Protein AF-A0A7W0SI60-F1 (afdb_monomer_lite)

Radius of gyration: 37.26 Å; chains: 1; bounding box: 93×54×122 Å

Secondary structure (DSSP, 8-state):
----------------------PPPHHHHHHHHHHHHHHHHHHHHHHHHHHHHHHHHHHHHHHHHHHHHHHHHHHT-EEEEEETTEEEEEE-GGGSSSTTS-EEEEE-SSPEEEEEEE-TTSPEEPTT--SSPP-EEEEEEEE--SSTTPPEEEEEEEEES--TT--TT--GGGGTT-SEEEEEEEEE------

Structure (mmCIF, N/CA/C/O backbone):
data_AF-A0A7W0SI60-F1
#
_entry.id   AF-A0A7W0SI60-F1
#
loop_
_atom_site.group_PDB
_atom_site.id
_atom_site.type_symbol
_atom_site.label_atom_id
_atom_site.label_alt_id
_atom_site.label_comp_id
_atom_site.label_asym_id
_atom_site.label_entity_id
_atom_site.label_seq_id
_atom_site.pdbx_PDB_ins_code
_atom_site.Cartn_x
_atom_site.Cartn_y
_atom_site.Cartn_z
_atom_site.occupancy
_atom_site.B_iso_or_equiv
_atom_site.auth_seq_id
_atom_site.auth_comp_id
_atom_site.auth_asym_id
_atom_site.auth_atom_id
_atom_site.pdbx_PDB_model_num
ATOM 1 N N . MET A 1 1 ? -70.742 -36.304 90.915 1.00 50.16 1 MET A N 1
ATOM 2 C CA . MET A 1 1 ? -70.332 -37.438 90.058 1.00 50.16 1 MET A CA 1
ATOM 3 C C . MET A 1 1 ? -71.142 -37.294 88.787 1.00 50.16 1 MET A C 1
ATOM 5 O O . MET A 1 1 ? -72.350 -37.241 88.905 1.00 50.16 1 MET A O 1
ATOM 9 N N . GLU A 1 2 ? -70.612 -37.021 87.604 1.00 45.81 2 GLU A N 1
ATOM 10 C CA . GLU A 1 2 ? -69.318 -37.340 87.004 1.00 45.81 2 GLU A CA 1
ATOM 11 C C . GLU A 1 2 ? -69.018 -36.295 85.913 1.00 45.81 2 GLU A C 1
ATOM 13 O O . GLU A 1 2 ? -69.910 -35.896 85.167 1.00 45.81 2 GLU A O 1
ATOM 18 N N . SER A 1 3 ? -67.760 -35.863 85.822 1.00 63.75 3 SER A N 1
ATOM 19 C CA . SER A 1 3 ? -67.212 -35.229 84.618 1.00 63.75 3 SER A CA 1
ATOM 20 C C . SER A 1 3 ? -66.981 -36.287 83.540 1.00 63.75 3 SER A C 1
ATOM 22 O O . SER A 1 3 ? -66.527 -37.378 83.881 1.00 63.75 3 SER A O 1
ATOM 24 N N . PRO A 1 4 ? -67.047 -35.909 82.252 1.00 64.00 4 PRO A N 1
ATOM 25 C CA . PRO A 1 4 ? -66.174 -36.531 81.269 1.00 64.00 4 PRO A CA 1
ATOM 26 C C . PRO A 1 4 ? -65.336 -35.495 80.503 1.00 64.00 4 PRO A C 1
ATOM 28 O O . PRO A 1 4 ? -65.814 -34.660 79.743 1.00 64.00 4 PRO A O 1
ATOM 31 N N . GLN A 1 5 ? -64.037 -35.569 80.783 1.00 62.53 5 GLN A N 1
ATOM 32 C CA . GLN A 1 5 ? -62.935 -35.736 79.832 1.00 62.53 5 GLN A CA 1
ATOM 33 C C . GLN A 1 5 ? -62.935 -34.970 78.483 1.00 62.53 5 GLN A C 1
ATOM 35 O O . GLN A 1 5 ? -63.462 -35.393 77.461 1.00 62.53 5 GLN A O 1
ATOM 40 N N . LYS A 1 6 ? -62.168 -33.874 78.502 1.00 62.50 6 LYS A N 1
ATOM 41 C CA . LYS A 1 6 ? -61.188 -33.378 77.510 1.00 62.50 6 LYS A CA 1
ATOM 42 C C . LYS A 1 6 ? -60.967 -34.238 76.242 1.00 62.50 6 LYS A C 1
ATOM 44 O O . LYS A 1 6 ? -60.411 -35.328 76.324 1.00 62.50 6 LYS A O 1
ATOM 49 N N . SER A 1 7 ? -61.210 -33.644 75.067 1.00 67.75 7 SER A N 1
ATOM 50 C CA . SER A 1 7 ? -60.671 -34.093 73.769 1.00 67.75 7 SER A CA 1
ATOM 51 C C . SER A 1 7 ? -59.881 -32.951 73.101 1.00 67.75 7 SER A C 1
ATOM 53 O O . SER A 1 7 ? -60.412 -31.841 72.989 1.00 67.75 7 SER A O 1
ATOM 55 N N . PRO A 1 8 ? -58.611 -33.156 72.696 1.00 64.94 8 PRO A N 1
ATOM 56 C CA . PRO A 1 8 ? -57.785 -32.117 72.100 1.00 64.94 8 PRO A CA 1
ATOM 57 C C . PRO A 1 8 ? -57.979 -32.115 70.579 1.00 64.94 8 PRO A C 1
ATOM 59 O O . PRO A 1 8 ? -57.574 -33.054 69.897 1.00 64.94 8 PRO A O 1
ATOM 62 N N . ARG A 1 9 ? -58.566 -31.054 70.012 1.00 64.38 9 ARG A N 1
ATOM 63 C CA . ARG A 1 9 ? -58.530 -30.872 68.555 1.00 64.38 9 ARG A CA 1
ATOM 64 C C . ARG A 1 9 ? -57.260 -30.140 68.150 1.00 64.38 9 ARG A C 1
ATOM 66 O O . ARG A 1 9 ? -57.036 -28.979 68.483 1.00 64.38 9 ARG A O 1
ATOM 73 N N . HIS A 1 10 ? -56.435 -30.925 67.469 1.00 55.16 10 HIS A N 1
ATOM 74 C CA . HIS A 1 10 ? -55.249 -30.592 66.704 1.00 55.16 10 HIS A CA 1
ATOM 75 C C . HIS A 1 10 ? -55.321 -29.184 66.101 1.00 55.16 10 HIS A C 1
ATOM 77 O O . HIS A 1 10 ? -56.171 -28.875 65.269 1.00 55.16 10 HIS A O 1
ATOM 83 N N . ARG A 1 11 ? -54.405 -28.323 66.545 1.00 58.34 11 ARG A N 1
ATOM 84 C CA . ARG A 1 11 ? -54.197 -26.982 66.009 1.00 58.34 11 ARG A CA 1
ATOM 85 C C . ARG A 1 11 ? -53.492 -27.131 64.665 1.00 58.34 11 ARG A C 1
ATOM 87 O O . ARG A 1 11 ? -52.269 -27.215 64.613 1.00 58.34 11 ARG A O 1
ATOM 94 N N . GLU A 1 12 ? -54.271 -27.207 63.598 1.00 61.72 12 GLU A N 1
ATOM 95 C CA . GLU A 1 12 ? -53.793 -27.146 62.221 1.00 61.72 12 GLU A CA 1
ATOM 96 C C . GLU A 1 12 ? -53.202 -25.749 61.981 1.00 61.72 12 GLU A C 1
ATOM 98 O O . GLU A 1 12 ? -53.886 -24.779 61.655 1.00 61.72 12 GLU A O 1
ATOM 103 N N . ARG A 1 13 ? -51.905 -25.604 62.267 1.00 59.00 13 ARG A N 1
ATOM 104 C CA . ARG A 1 13 ? -51.128 -24.449 61.826 1.00 59.00 13 ARG A CA 1
ATOM 105 C C . ARG A 1 13 ? -50.906 -24.631 60.333 1.00 59.00 13 ARG A C 1
ATOM 107 O O . ARG A 1 13 ? -49.953 -25.287 59.928 1.00 59.00 13 ARG A O 1
ATOM 114 N N . ALA A 1 14 ? -51.790 -24.046 59.533 1.00 58.62 14 ALA A N 1
ATOM 115 C CA . ALA A 1 14 ? -51.503 -23.761 58.140 1.00 58.62 14 ALA A CA 1
ATOM 116 C C . ALA A 1 14 ? -50.239 -22.887 58.094 1.00 58.62 14 ALA A C 1
ATOM 118 O O . ALA A 1 14 ? -50.281 -21.688 58.382 1.00 58.62 14 ALA A O 1
ATOM 119 N N . SER A 1 15 ? -49.103 -23.523 57.805 1.00 58.72 15 SER A N 1
ATOM 120 C CA . SER A 1 15 ? -47.873 -22.854 57.407 1.00 58.72 15 SER A CA 1
ATOM 121 C C . SER A 1 15 ? -48.163 -22.159 56.085 1.00 58.72 15 SER A C 1
ATOM 123 O O . SER A 1 15 ? -48.101 -22.763 55.017 1.00 58.72 15 SER A O 1
ATOM 125 N N . ARG A 1 16 ? -48.575 -20.893 56.159 1.00 58.84 16 ARG A N 1
ATOM 126 C CA . ARG A 1 16 ? -48.441 -19.986 55.027 1.00 58.84 16 ARG A CA 1
ATOM 127 C C . ARG A 1 16 ? -46.944 -19.764 54.861 1.00 58.84 16 ARG A C 1
ATOM 129 O O . ARG A 1 16 ? -46.397 -18.852 55.474 1.00 58.84 16 ARG A O 1
ATOM 136 N N . ASP A 1 17 ? -46.312 -20.596 54.040 1.00 57.91 17 ASP A N 1
ATOM 137 C CA . ASP A 1 17 ? -45.115 -20.192 53.312 1.00 57.91 17 ASP A CA 1
ATOM 138 C C . ASP A 1 17 ? -45.544 -19.045 52.399 1.00 57.91 17 ASP A C 1
ATOM 140 O O . ASP A 1 17 ? -45.914 -19.212 51.238 1.00 57.91 17 ASP A O 1
ATOM 144 N N . ALA A 1 18 ? -45.595 -17.848 52.983 1.00 61.06 18 ALA A N 1
ATOM 145 C CA . ALA A 1 18 ? -45.507 -16.630 52.222 1.00 61.06 18 ALA A CA 1
ATOM 146 C C . ALA A 1 18 ? -44.167 -16.735 51.500 1.00 61.06 18 ALA A C 1
ATOM 148 O O . ALA A 1 18 ? -43.115 -16.670 52.134 1.00 61.06 18 ALA A O 1
ATOM 149 N N . SER A 1 19 ? -44.210 -16.979 50.192 1.00 62.25 19 SER A N 1
ATOM 150 C CA . SER A 1 19 ? -43.050 -16.835 49.331 1.00 62.25 19 SER A CA 1
ATOM 151 C C . SER A 1 19 ? -42.601 -15.383 49.458 1.00 62.25 19 SER A C 1
ATOM 153 O O . SER A 1 19 ? -43.138 -14.490 48.799 1.00 62.25 19 SER A O 1
ATOM 155 N N . THR A 1 20 ? -41.698 -15.132 50.400 1.00 62.19 20 THR A N 1
ATOM 156 C CA . THR A 1 20 ? -41.077 -13.837 50.617 1.00 62.19 20 THR A CA 1
ATOM 157 C C . THR A 1 20 ? -40.335 -13.533 49.332 1.00 62.19 20 THR A C 1
ATOM 159 O O . THR A 1 20 ? -39.267 -14.085 49.085 1.00 62.19 20 THR A O 1
ATOM 162 N N . ALA A 1 21 ? -40.947 -12.730 48.465 1.00 65.81 21 ALA A N 1
ATOM 163 C CA . ALA A 1 21 ? -40.277 -12.195 47.300 1.00 65.81 21 ALA A CA 1
ATOM 164 C C . ALA A 1 21 ? -39.104 -11.371 47.833 1.00 65.81 21 ALA A C 1
ATOM 166 O O . ALA A 1 21 ? -39.285 -10.284 48.382 1.00 65.81 21 ALA A O 1
ATOM 167 N N . THR A 1 22 ? -37.909 -11.950 47.775 1.00 73.25 22 THR A N 1
ATOM 168 C CA . THR A 1 22 ? -36.675 -11.306 48.202 1.00 73.25 22 THR A CA 1
ATOM 169 C C . THR A 1 22 ? -36.392 -10.187 47.213 1.00 73.25 22 THR A C 1
ATOM 171 O O . THR A 1 22 ? -35.937 -10.432 46.097 1.00 73.25 22 THR A O 1
ATOM 174 N N . ALA A 1 23 ? -36.742 -8.960 47.589 1.00 75.56 23 ALA A N 1
ATOM 175 C CA . ALA A 1 23 ? -36.337 -7.777 46.851 1.00 75.56 23 ALA A CA 1
ATOM 176 C C . ALA A 1 23 ? -34.817 -7.599 46.987 1.00 75.56 23 ALA A C 1
ATOM 178 O O . ALA A 1 23 ? -34.265 -7.823 48.066 1.00 75.56 23 ALA A O 1
ATOM 179 N N . PHE A 1 24 ? -34.157 -7.198 45.899 1.00 79.12 24 PHE A N 1
ATOM 180 C CA . PHE A 1 24 ? -32.736 -6.858 45.922 1.00 79.12 24 PHE A CA 1
ATOM 181 C C . PHE A 1 24 ? -32.473 -5.737 46.927 1.00 79.12 24 PHE A C 1
ATOM 183 O O . PHE A 1 24 ? -33.234 -4.768 47.016 1.00 79.12 24 PHE A O 1
ATOM 190 N N . SER A 1 25 ? -31.378 -5.859 47.672 1.00 89.69 25 SER A N 1
ATOM 191 C CA . SER A 1 25 ? -30.927 -4.793 48.557 1.00 89.69 25 SER A CA 1
ATOM 192 C C . SER A 1 25 ? -30.545 -3.569 47.729 1.00 89.69 25 SER A C 1
ATOM 194 O O . SER A 1 25 ? -29.915 -3.677 46.677 1.00 89.69 25 SER A O 1
ATOM 196 N N . LEU A 1 26 ? -30.861 -2.374 48.230 1.00 90.75 26 LEU A N 1
ATOM 197 C CA . LEU A 1 26 ? -30.426 -1.119 47.612 1.00 90.75 26 LEU A CA 1
ATOM 198 C C . LEU A 1 26 ? -28.899 -1.084 47.414 1.00 90.75 26 LEU A C 1
ATOM 200 O O . LEU A 1 26 ? -28.422 -0.563 46.410 1.00 90.75 26 LEU A O 1
ATOM 204 N N . VAL A 1 27 ? -28.139 -1.700 48.326 1.00 94.38 27 VAL A N 1
ATOM 205 C CA . VAL A 1 27 ? -26.678 -1.826 48.208 1.00 94.38 27 VAL A CA 1
ATOM 206 C C . VAL A 1 27 ? -26.285 -2.686 47.007 1.00 94.38 27 VAL A C 1
ATOM 208 O O . VAL A 1 27 ? -25.365 -2.312 46.287 1.00 94.38 27 VAL A O 1
ATOM 211 N N . GLU A 1 28 ? -26.986 -3.795 46.752 1.00 93.56 28 GLU A N 1
ATOM 212 C CA . GLU A 1 28 ? -26.722 -4.665 45.596 1.00 93.56 28 GLU A CA 1
ATOM 213 C C . GLU A 1 28 ? -26.987 -3.928 44.283 1.00 93.56 28 GLU A C 1
ATOM 215 O O . GLU A 1 28 ? -26.172 -3.995 43.366 1.00 93.56 28 GLU A O 1
ATOM 220 N N . VAL A 1 29 ? -28.084 -3.168 44.209 1.00 94.69 29 VAL A N 1
ATOM 221 C CA . VAL A 1 29 ? -28.427 -2.380 43.017 1.00 94.69 29 VAL A CA 1
ATOM 222 C C . VAL A 1 29 ? -27.386 -1.288 42.763 1.00 94.69 29 VAL A C 1
ATOM 224 O O . VAL A 1 29 ? -26.928 -1.131 41.634 1.00 94.69 29 VAL A O 1
ATOM 227 N N . VAL A 1 30 ? -26.964 -0.556 43.798 1.00 96.25 30 VAL A N 1
ATOM 228 C CA . VAL A 1 30 ? -25.937 0.491 43.663 1.00 96.25 30 VAL A CA 1
ATOM 229 C C . VAL A 1 30 ? -24.590 -0.104 43.245 1.00 96.25 30 VAL A C 1
ATOM 231 O O . VAL A 1 30 ? -23.932 0.452 42.365 1.00 96.25 30 VAL A O 1
ATOM 234 N N . LEU A 1 31 ? -24.196 -1.253 43.810 1.00 96.25 31 LEU A N 1
ATOM 235 C CA . LEU A 1 31 ? -22.984 -1.965 43.393 1.00 96.25 31 LEU A CA 1
ATOM 236 C C . LEU A 1 31 ? -23.070 -2.415 41.933 1.00 96.25 31 LEU A C 1
ATOM 238 O O . LEU A 1 31 ? -22.127 -2.197 41.174 1.00 96.25 31 LEU A O 1
ATOM 242 N N . ALA A 1 32 ? -24.205 -2.985 41.522 1.00 96.50 32 ALA A N 1
ATOM 243 C CA . ALA A 1 32 ? -24.427 -3.411 40.145 1.00 96.50 32 ALA A CA 1
ATOM 244 C C . ALA A 1 32 ? -24.328 -2.230 39.168 1.00 96.50 32 ALA A C 1
ATOM 246 O O . ALA A 1 32 ? -23.622 -2.321 38.166 1.00 96.50 32 ALA A O 1
ATOM 247 N N . VAL A 1 33 ? -24.956 -1.094 39.485 1.00 96.94 33 VAL A N 1
ATOM 248 C CA . VAL A 1 33 ? -24.870 0.126 38.667 1.00 96.94 33 VAL A CA 1
ATOM 249 C C . VAL A 1 33 ? -23.437 0.666 38.615 1.00 96.94 33 VAL A C 1
ATOM 251 O O . VAL A 1 33 ? -22.979 1.055 37.542 1.00 96.94 33 VAL A O 1
ATOM 254 N N . GLY A 1 34 ? -22.702 0.645 39.731 1.00 97.56 34 GLY A N 1
ATOM 255 C CA . GLY A 1 34 ? -21.295 1.056 39.772 1.00 97.56 34 GLY A CA 1
ATOM 256 C C . GLY A 1 34 ? -20.395 0.194 38.883 1.00 97.56 34 GLY A C 1
ATOM 257 O O . GLY A 1 34 ? -19.591 0.726 38.117 1.00 97.56 34 GLY A O 1
ATOM 258 N N . ILE A 1 35 ? -20.573 -1.130 38.926 1.00 97.62 35 ILE A N 1
ATOM 259 C CA . ILE A 1 35 ? -19.831 -2.075 38.079 1.00 97.62 35 ILE A CA 1
ATOM 260 C C . ILE A 1 35 ? -20.176 -1.856 36.603 1.00 97.62 35 ILE A C 1
ATOM 262 O O . ILE A 1 35 ? -19.270 -1.730 35.783 1.00 97.62 35 ILE A O 1
ATOM 266 N N . ILE A 1 36 ? -21.465 -1.738 36.262 1.00 97.94 36 ILE A N 1
ATOM 267 C CA . ILE A 1 36 ? -21.913 -1.480 34.884 1.00 97.94 36 ILE A CA 1
ATOM 268 C C . ILE A 1 36 ? -21.325 -0.163 34.364 1.00 97.94 36 ILE A C 1
ATOM 270 O O . ILE A 1 36 ? -20.792 -0.128 33.256 1.00 97.94 36 ILE A O 1
ATOM 274 N N . GLY A 1 37 ? -21.369 0.907 35.164 1.00 98.12 37 GLY A N 1
ATOM 275 C CA . GLY A 1 37 ? -20.792 2.201 34.801 1.00 98.12 37 GLY A CA 1
ATOM 276 C C . GLY A 1 37 ? -19.290 2.117 34.527 1.00 98.12 37 GLY A C 1
ATOM 277 O O . GLY A 1 37 ? -18.815 2.635 33.516 1.00 98.12 37 GLY A O 1
ATOM 278 N N . PHE A 1 38 ? -18.548 1.402 35.376 1.00 97.56 38 PHE A N 1
ATOM 279 C CA . PHE A 1 38 ? -17.119 1.168 35.177 1.00 97.56 38 PHE A CA 1
ATOM 280 C C . PHE A 1 38 ? -16.831 0.346 33.909 1.00 97.56 38 PHE A C 1
ATOM 282 O O . PHE A 1 38 ? -15.950 0.703 33.126 1.00 97.56 38 PHE A O 1
ATOM 289 N N . SER A 1 39 ? -17.601 -0.715 33.652 1.00 97.19 39 SER A N 1
ATOM 290 C CA . SER A 1 39 ? -17.458 -1.532 32.441 1.00 97.19 39 SER A CA 1
ATOM 291 C C . SER A 1 39 ? -17.764 -0.750 31.161 1.00 97.19 39 SER A C 1
ATOM 293 O O . SER A 1 39 ? -17.028 -0.872 30.183 1.00 97.19 39 SER A O 1
ATOM 295 N N . LEU A 1 40 ? -18.805 0.088 31.155 1.00 98.00 40 LEU A N 1
ATOM 296 C CA . LEU A 1 40 ? -19.128 0.941 30.008 1.00 98.00 40 LEU A CA 1
ATOM 297 C C . LEU A 1 40 ? -18.013 1.951 29.724 1.00 98.00 40 LEU A C 1
ATOM 299 O O . LEU A 1 40 ? -17.657 2.150 28.563 1.00 98.00 40 LEU A O 1
ATOM 303 N N . LEU A 1 41 ? -17.414 2.536 30.767 1.00 97.19 41 LEU A N 1
ATOM 304 C CA . LEU A 1 41 ? -16.266 3.429 30.615 1.00 97.19 41 LEU A CA 1
ATOM 305 C C . LEU A 1 41 ? -15.072 2.706 29.975 1.00 97.19 41 LEU A C 1
ATOM 307 O O . LEU A 1 41 ? -14.440 3.254 29.072 1.00 97.19 41 LEU A O 1
ATOM 311 N N . ALA A 1 42 ? -14.797 1.468 30.394 1.00 96.94 42 ALA A N 1
ATOM 312 C CA . ALA A 1 42 ? -13.735 0.654 29.809 1.00 96.94 42 ALA A CA 1
ATOM 313 C C . ALA A 1 42 ? -13.982 0.358 28.317 1.00 96.94 42 ALA A C 1
ATOM 315 O O . ALA A 1 42 ? -13.076 0.522 27.501 1.00 96.94 42 ALA A O 1
ATOM 316 N N . ILE A 1 43 ? -15.210 -0.018 27.940 1.00 96.69 43 ILE A N 1
ATOM 317 C CA . ILE A 1 43 ? -15.577 -0.295 26.540 1.00 96.69 43 ILE A CA 1
ATOM 318 C C . ILE A 1 43 ? -15.448 0.966 25.684 1.00 96.69 43 ILE A C 1
ATOM 320 O O . ILE A 1 43 ? -14.821 0.931 24.627 1.00 96.69 43 ILE A O 1
ATOM 324 N N . VAL A 1 44 ? -16.000 2.093 26.144 1.00 97.44 44 VAL A N 1
ATOM 325 C CA . VAL A 1 44 ? -15.918 3.370 25.420 1.00 97.44 44 VAL A CA 1
ATOM 326 C C . VAL A 1 44 ? -14.464 3.821 25.279 1.00 97.44 44 VAL A C 1
ATOM 328 O O . VAL A 1 44 ? -14.078 4.296 24.213 1.00 97.44 44 VAL A O 1
ATOM 331 N N . GLY A 1 45 ? -13.637 3.604 26.305 1.00 96.31 45 GLY A N 1
ATOM 332 C CA . GLY A 1 45 ? -12.199 3.868 26.256 1.00 96.31 45 GLY A CA 1
ATOM 333 C C . GLY A 1 45 ? -11.447 3.038 25.208 1.00 96.31 45 GLY A C 1
ATOM 334 O O . GLY A 1 45 ? -10.429 3.497 24.693 1.00 96.31 45 GLY A O 1
ATOM 335 N N . LEU A 1 46 ? -11.959 1.858 24.844 1.00 96.94 46 LEU A N 1
ATOM 336 C CA . LEU A 1 46 ? -11.370 0.976 23.831 1.00 96.94 46 LEU A CA 1
ATOM 337 C C . LEU A 1 46 ? -11.871 1.264 22.401 1.00 96.94 46 LEU A C 1
ATOM 339 O O . LEU A 1 46 ? -11.256 0.833 21.428 1.00 96.94 46 LEU A O 1
ATOM 343 N N . LEU A 1 47 ? -12.961 2.015 22.223 1.00 97.00 47 LEU A N 1
ATOM 344 C CA . LEU A 1 47 ? -13.478 2.325 20.881 1.00 97.00 47 LEU A CA 1
ATOM 345 C C . LEU A 1 47 ? -12.452 3.039 19.979 1.00 97.00 47 LEU A C 1
ATOM 347 O O . LEU A 1 47 ? -12.290 2.618 18.831 1.00 97.00 47 LEU A O 1
ATOM 351 N N . PRO A 1 48 ? -11.713 4.072 20.441 1.00 95.00 48 PRO A N 1
ATOM 352 C CA . PRO A 1 48 ? -10.750 4.765 19.590 1.00 95.00 48 PRO A CA 1
ATOM 353 C C . PRO A 1 48 ? -9.607 3.862 19.122 1.00 95.00 48 PRO A C 1
ATOM 355 O O . PRO A 1 48 ? -9.125 4.022 18.001 1.00 95.00 48 PRO A O 1
ATOM 358 N N . THR A 1 49 ? -9.161 2.921 19.959 1.00 96.44 49 THR A N 1
ATOM 359 C CA . THR A 1 49 ? -8.098 1.981 19.584 1.00 96.44 49 THR A CA 1
ATOM 360 C C . THR A 1 49 ? -8.612 0.972 18.568 1.00 96.44 49 THR A C 1
ATOM 362 O O . THR A 1 49 ? -7.969 0.799 17.537 1.00 96.44 49 THR A O 1
ATOM 365 N N . GLY A 1 50 ? -9.804 0.402 18.780 1.00 95.88 50 GLY A N 1
ATOM 366 C CA . GLY A 1 50 ? -10.437 -0.503 17.818 1.00 95.88 50 GLY A CA 1
ATOM 367 C C . GLY A 1 50 ? -10.629 0.137 16.439 1.00 95.88 50 GLY A C 1
ATOM 368 O O . GLY A 1 50 ? -10.268 -0.459 15.425 1.00 95.88 50 GLY A O 1
ATOM 369 N N . LEU A 1 51 ? -11.111 1.385 16.395 1.00 96.62 51 LEU A N 1
ATOM 370 C CA . LEU A 1 51 ? -11.281 2.128 15.142 1.00 96.62 51 LEU A CA 1
ATOM 371 C C . LEU A 1 51 ? -9.948 2.397 14.431 1.00 96.62 51 LEU A C 1
ATOM 373 O O . LEU A 1 51 ? -9.865 2.226 13.217 1.00 96.62 51 LEU A O 1
ATOM 377 N N . ARG A 1 52 ? -8.898 2.790 15.164 1.00 94.50 52 ARG A N 1
ATOM 378 C CA . ARG A 1 52 ? -7.562 3.010 14.581 1.00 94.50 52 ARG A CA 1
ATOM 379 C C . ARG A 1 52 ? -6.968 1.722 14.026 1.00 94.50 52 ARG A C 1
ATOM 381 O O . ARG A 1 52 ? -6.453 1.732 12.915 1.00 94.50 52 ARG A O 1
ATOM 388 N N . THR A 1 53 ? -7.067 0.618 14.763 1.00 95.38 53 THR A N 1
ATOM 389 C CA . THR A 1 53 ? -6.596 -0.689 14.289 1.00 95.38 53 THR A CA 1
ATOM 390 C C . THR A 1 53 ? -7.337 -1.106 13.023 1.00 95.38 53 THR A C 1
ATOM 392 O O . THR A 1 53 ? -6.699 -1.501 12.055 1.00 95.38 53 THR A O 1
ATOM 395 N N . GLN A 1 54 ? -8.662 -0.941 12.978 1.00 95.38 54 GLN A N 1
ATOM 396 C CA . GLN A 1 54 ? -9.443 -1.250 11.781 1.00 95.38 54 GLN A CA 1
ATOM 397 C C . GLN A 1 54 ? -9.045 -0.381 10.578 1.00 95.38 54 GLN A C 1
ATOM 399 O O . GLN A 1 54 ? -8.964 -0.881 9.459 1.00 95.38 54 GLN A O 1
ATOM 404 N N . GLN A 1 55 ? -8.788 0.913 10.793 1.00 93.69 55 GLN A N 1
ATOM 405 C CA . GLN A 1 55 ? -8.314 1.813 9.739 1.00 93.69 55 GLN A CA 1
ATOM 406 C C . GLN A 1 55 ? -6.962 1.359 9.178 1.00 93.69 55 GLN A C 1
ATOM 408 O O . GLN A 1 55 ? -6.845 1.220 7.963 1.00 93.69 55 GLN A O 1
ATOM 413 N N . LEU A 1 56 ? -5.996 1.043 10.046 1.00 93.44 56 LEU A N 1
ATOM 414 C CA . LEU A 1 56 ? -4.676 0.557 9.632 1.00 93.44 56 LEU A CA 1
ATOM 415 C C . LEU A 1 56 ? -4.766 -0.771 8.869 1.00 93.44 56 LEU A C 1
ATOM 417 O O . LEU A 1 56 ? -4.189 -0.896 7.794 1.00 93.44 56 LEU A O 1
ATOM 421 N N . SER A 1 57 ? -5.553 -1.735 9.358 1.00 94.75 57 SER A N 1
ATOM 422 C CA . SER A 1 57 ? -5.750 -3.010 8.654 1.00 94.75 57 SER A CA 1
ATOM 423 C C . SER A 1 57 ? -6.385 -2.822 7.273 1.00 94.75 57 SER A C 1
ATOM 425 O O . SER A 1 57 ? -6.019 -3.512 6.324 1.00 94.75 57 SER A O 1
ATOM 427 N N . ASN A 1 58 ? -7.315 -1.872 7.131 1.00 95.06 58 ASN A N 1
ATOM 428 C CA . ASN A 1 58 ? -7.896 -1.545 5.830 1.00 95.06 58 ASN A CA 1
ATOM 429 C C . ASN A 1 58 ? -6.866 -0.905 4.885 1.00 95.06 58 ASN A C 1
ATOM 431 O O . ASN A 1 58 ? -6.878 -1.193 3.689 1.00 95.06 58 ASN A O 1
ATOM 435 N N . GLU A 1 59 ? -5.984 -0.043 5.393 1.00 95.00 59 GLU A N 1
ATOM 436 C CA . GLU A 1 59 ? -4.899 0.556 4.608 1.00 95.00 59 GLU A CA 1
ATOM 437 C C . GLU A 1 59 ? -3.897 -0.504 4.134 1.00 95.00 59 GLU A C 1
ATOM 439 O O . GLU A 1 59 ? -3.580 -0.558 2.944 1.00 95.00 59 GLU A O 1
ATOM 444 N N . GLU A 1 60 ? -3.472 -1.407 5.015 1.00 94.94 60 GLU A N 1
ATOM 445 C CA . GLU A 1 60 ? -2.579 -2.517 4.665 1.00 94.94 60 GLU A CA 1
ATOM 446 C C . GLU A 1 60 ? -3.206 -3.460 3.629 1.00 94.94 60 GLU A C 1
ATOM 448 O O . GLU A 1 60 ? -2.557 -3.822 2.648 1.00 94.94 60 GLU A O 1
ATOM 453 N N . ALA A 1 61 ? -4.488 -3.808 3.784 1.00 95.69 61 ALA A N 1
ATOM 454 C CA . ALA A 1 61 ? -5.191 -4.667 2.831 1.00 95.69 61 ALA A CA 1
ATOM 455 C C . ALA A 1 61 ? -5.274 -4.039 1.428 1.00 95.69 61 ALA A C 1
ATOM 457 O O . ALA A 1 61 ? -5.077 -4.722 0.419 1.00 95.69 61 ALA A O 1
ATOM 458 N N . ARG A 1 62 ? -5.519 -2.724 1.346 1.00 95.38 62 ARG A N 1
ATOM 459 C CA . ARG A 1 62 ? -5.525 -1.980 0.073 1.00 95.38 62 ARG A CA 1
ATOM 460 C C . ARG A 1 62 ? -4.141 -1.940 -0.563 1.00 95.38 62 ARG A C 1
ATOM 462 O O . ARG A 1 62 ? -4.023 -2.158 -1.769 1.00 95.38 62 ARG A O 1
ATOM 469 N N . ALA A 1 63 ? -3.107 -1.726 0.247 1.00 94.50 63 ALA A N 1
ATOM 470 C CA . ALA A 1 63 ? -1.729 -1.727 -0.218 1.00 94.50 63 ALA A CA 1
ATOM 471 C C . ALA A 1 63 ? -1.332 -3.100 -0.775 1.00 94.50 63 ALA A C 1
ATOM 473 O O . ALA A 1 63 ? -0.785 -3.185 -1.873 1.00 94.50 63 ALA A O 1
ATOM 474 N N . ALA A 1 64 ? -1.686 -4.178 -0.071 1.00 95.38 64 ALA A N 1
ATOM 475 C CA . ALA A 1 64 ? -1.454 -5.544 -0.526 1.00 95.38 64 ALA A CA 1
ATOM 476 C C . ALA A 1 64 ? -2.171 -5.839 -1.854 1.00 95.38 64 ALA A C 1
ATOM 478 O O . ALA A 1 64 ? -1.570 -6.416 -2.758 1.00 95.38 64 ALA A O 1
ATOM 479 N N . SER A 1 65 ? -3.422 -5.392 -2.016 1.00 95.00 65 SER A N 1
ATOM 480 C CA . SER A 1 65 ? -4.156 -5.512 -3.285 1.00 95.00 65 SER A CA 1
ATOM 481 C C . SER A 1 65 ? -3.415 -4.835 -4.443 1.00 95.00 65 SER A C 1
ATOM 483 O O . SER A 1 65 ? -3.191 -5.457 -5.482 1.00 95.00 65 SER A O 1
ATOM 485 N N . ALA A 1 66 ? -2.964 -3.592 -4.254 1.00 92.75 66 ALA A N 1
ATOM 486 C CA . ALA A 1 66 ? -2.219 -2.866 -5.279 1.00 92.75 66 ALA A CA 1
ATOM 487 C C . ALA A 1 66 ? -0.879 -3.544 -5.622 1.00 92.75 66 ALA A C 1
ATOM 489 O O . ALA A 1 66 ? -0.523 -3.642 -6.796 1.00 92.75 66 ALA A O 1
ATOM 490 N N . LEU A 1 67 ? -0.153 -4.073 -4.632 1.00 93.50 67 LEU A N 1
ATOM 491 C CA . LEU A 1 67 ? 1.082 -4.824 -4.882 1.00 93.50 67 LEU A CA 1
ATOM 492 C C . LEU A 1 67 ? 0.832 -6.148 -5.612 1.00 93.50 67 LEU A C 1
ATOM 494 O O . LEU A 1 67 ? 1.608 -6.504 -6.496 1.00 93.50 67 LEU A O 1
ATOM 498 N N . ASN A 1 68 ? -0.271 -6.841 -5.324 1.00 93.75 68 ASN A N 1
ATOM 499 C CA . ASN A 1 68 ? -0.669 -8.032 -6.078 1.00 93.75 68 ASN A CA 1
ATOM 500 C C . ASN A 1 68 ? -0.968 -7.696 -7.549 1.00 93.75 68 ASN A C 1
ATOM 502 O O . ASN A 1 68 ? -0.612 -8.466 -8.440 1.00 93.75 68 ASN A O 1
ATOM 506 N N . MET A 1 69 ? -1.547 -6.521 -7.831 1.00 91.94 69 MET A N 1
ATOM 507 C CA . MET A 1 69 ? -1.719 -6.039 -9.209 1.00 91.94 69 MET A CA 1
ATOM 508 C C . MET A 1 69 ? -0.380 -5.754 -9.903 1.00 91.94 69 MET A C 1
ATOM 510 O O . MET A 1 69 ? -0.262 -5.986 -11.108 1.00 91.94 69 MET A O 1
ATOM 514 N N . VAL A 1 70 ? 0.630 -5.260 -9.175 1.00 90.12 70 VAL A N 1
ATOM 515 C CA . VAL A 1 70 ? 1.993 -5.080 -9.711 1.00 90.12 70 VAL A CA 1
ATOM 516 C C . VAL A 1 70 ? 2.647 -6.432 -9.991 1.00 90.12 70 VAL A C 1
ATOM 518 O O . VAL A 1 70 ? 3.233 -6.606 -11.055 1.00 90.12 70 VAL A O 1
ATOM 521 N N . ALA A 1 71 ? 2.530 -7.396 -9.076 1.00 89.88 71 ALA A N 1
ATOM 522 C CA . ALA A 1 71 ? 3.068 -8.740 -9.270 1.00 89.88 71 ALA A CA 1
ATOM 523 C C . ALA A 1 71 ? 2.439 -9.423 -10.496 1.00 89.88 71 ALA A C 1
ATOM 525 O O . ALA A 1 71 ? 3.156 -9.903 -11.368 1.00 89.88 71 ALA A O 1
ATOM 526 N N . SER A 1 72 ? 1.112 -9.350 -10.633 1.00 89.88 72 SER A N 1
ATOM 527 C CA . SER A 1 72 ? 0.407 -9.839 -11.823 1.00 89.88 72 SER A CA 1
ATOM 528 C C . SER A 1 72 ? 0.842 -9.110 -13.104 1.00 89.88 72 SER A C 1
ATOM 530 O O . SER A 1 72 ? 1.029 -9.741 -14.145 1.00 89.88 72 SER A O 1
ATOM 532 N N . ALA A 1 73 ? 1.080 -7.794 -13.040 1.00 85.81 73 ALA A N 1
ATOM 533 C CA . ALA A 1 73 ? 1.614 -7.055 -14.183 1.00 85.81 73 ALA A CA 1
ATOM 534 C C . ALA A 1 73 ? 3.018 -7.507 -14.574 1.00 85.81 73 ALA A C 1
ATOM 536 O O . ALA A 1 73 ? 3.288 -7.637 -15.767 1.00 85.81 73 ALA A O 1
ATOM 537 N N . ALA A 1 74 ? 3.884 -7.757 -13.592 1.00 84.38 74 ALA A N 1
ATOM 538 C CA . ALA A 1 74 ? 5.234 -8.251 -13.817 1.00 84.38 74 ALA A CA 1
ATOM 539 C C . ALA A 1 74 ? 5.226 -9.616 -14.520 1.00 84.38 74 ALA A C 1
ATOM 541 O O . ALA A 1 74 ? 6.008 -9.821 -15.442 1.00 84.38 74 ALA A O 1
ATOM 542 N N . GLU A 1 75 ? 4.307 -10.513 -14.154 1.00 84.19 75 GLU A N 1
ATOM 543 C CA . GLU A 1 75 ? 4.127 -11.806 -14.832 1.00 84.19 75 GLU A CA 1
ATOM 544 C C . GLU A 1 75 ? 3.624 -11.658 -16.274 1.00 84.19 75 GLU A C 1
ATOM 546 O O . GLU A 1 75 ? 3.988 -12.440 -17.151 1.00 84.19 75 GLU A O 1
ATOM 551 N N . SER A 1 76 ? 2.789 -10.650 -16.534 1.00 80.69 76 SER A N 1
ATOM 552 C CA . SER A 1 76 ? 2.265 -10.357 -17.873 1.00 80.69 76 SER A CA 1
ATOM 553 C C . SER A 1 76 ? 3.205 -9.513 -18.744 1.00 80.69 76 SER A C 1
ATOM 555 O O . SER A 1 76 ? 2.853 -9.201 -19.886 1.00 80.69 76 SER A O 1
ATOM 557 N N . LEU A 1 77 ? 4.363 -9.110 -18.209 1.00 77.31 77 LEU A N 1
ATOM 558 C CA . LEU A 1 77 ? 5.258 -8.154 -18.846 1.00 77.31 77 LEU A CA 1
ATOM 559 C C . LEU A 1 77 ? 5.814 -8.733 -20.146 1.00 7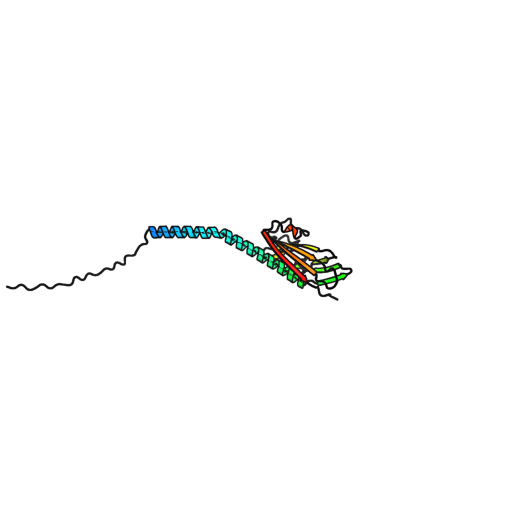7.31 77 LEU A C 1
ATOM 561 O O . LEU A 1 77 ? 6.415 -9.807 -20.173 1.00 77.31 77 LEU A O 1
ATOM 565 N N . ARG A 1 78 ? 5.637 -7.988 -21.237 1.00 72.69 78 ARG A N 1
ATOM 566 C CA . ARG A 1 78 ? 6.158 -8.358 -22.556 1.00 72.69 78 ARG A CA 1
ATOM 567 C C . ARG A 1 78 ? 7.291 -7.424 -22.947 1.00 72.69 78 ARG A C 1
ATOM 569 O O . ARG A 1 78 ? 7.159 -6.208 -22.804 1.00 72.69 78 ARG A O 1
ATOM 576 N N . THR A 1 79 ? 8.365 -8.000 -23.476 1.00 68.81 79 THR A N 1
ATOM 577 C CA . THR A 1 79 ? 9.475 -7.262 -24.085 1.00 68.81 79 THR A CA 1
ATOM 578 C C . THR A 1 79 ? 9.243 -7.169 -25.583 1.00 68.81 79 THR A C 1
ATOM 580 O O . THR A 1 79 ? 9.175 -8.195 -26.247 1.00 68.81 79 THR A O 1
ATOM 583 N N . THR A 1 80 ? 9.125 -5.964 -26.136 1.00 63.16 80 THR A N 1
ATOM 584 C CA . THR A 1 80 ? 8.840 -5.799 -27.572 1.00 63.16 80 THR A CA 1
ATOM 585 C C . THR A 1 80 ? 10.102 -5.672 -28.421 1.00 63.16 80 THR A C 1
ATOM 587 O O . THR A 1 80 ? 10.085 -6.071 -29.578 1.00 63.16 80 THR A O 1
ATOM 590 N N . THR A 1 81 ? 11.198 -5.152 -27.863 1.00 63.31 81 THR A N 1
ATOM 591 C CA . THR A 1 81 ? 12.494 -4.994 -28.547 1.00 63.31 81 THR A CA 1
ATOM 592 C C . THR A 1 81 ? 13.626 -4.911 -27.525 1.00 63.31 81 THR A C 1
ATOM 594 O O . THR A 1 81 ? 13.500 -4.163 -26.554 1.00 63.31 81 THR A O 1
ATOM 597 N N . SER A 1 82 ? 14.737 -5.615 -27.763 1.00 61.53 82 SER A N 1
ATOM 598 C CA . SER A 1 82 ? 16.008 -5.434 -27.048 1.00 61.53 82 SER A CA 1
ATOM 599 C C . SER A 1 82 ? 17.106 -5.086 -28.052 1.00 61.53 82 SER A C 1
ATOM 601 O O . SER A 1 82 ? 17.491 -5.923 -28.867 1.00 61.53 82 SER A O 1
ATOM 603 N N . SER A 1 83 ? 17.601 -3.850 -28.027 1.00 61.94 83 SER A N 1
ATOM 604 C CA . SER A 1 83 ? 18.675 -3.400 -28.921 1.00 61.94 83 SER A CA 1
ATOM 605 C C . SER A 1 83 ? 19.651 -2.533 -28.143 1.00 61.94 83 SER A C 1
ATOM 607 O O . SER A 1 83 ? 19.247 -1.568 -27.505 1.00 61.94 83 SER A O 1
ATOM 609 N N . GLY A 1 84 ? 20.941 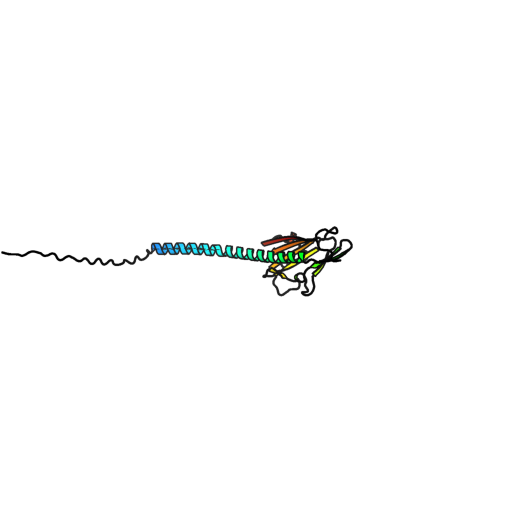-2.875 -28.178 1.00 61.19 84 GLY A N 1
ATOM 610 C CA . GLY A 1 84 ? 21.988 -2.078 -27.526 1.00 61.19 84 GLY A CA 1
ATOM 611 C C . GLY A 1 84 ? 21.872 -1.965 -25.999 1.00 61.19 84 GLY A C 1
ATOM 612 O O . GLY A 1 84 ? 22.438 -1.041 -25.428 1.00 61.19 84 GLY A O 1
ATOM 613 N N . GLY A 1 85 ? 21.148 -2.879 -25.339 1.00 60.94 85 GLY A N 1
ATOM 614 C CA . GLY A 1 85 ? 20.894 -2.833 -23.892 1.00 60.94 85 GLY A CA 1
ATOM 615 C C . GLY A 1 85 ? 19.652 -2.031 -23.486 1.00 60.94 85 GLY A C 1
ATOM 616 O O . GLY A 1 85 ? 19.281 -2.059 -22.313 1.00 60.94 85 GLY A O 1
ATOM 617 N N . ASP A 1 86 ? 18.977 -1.377 -24.432 1.00 68.00 86 ASP A N 1
ATOM 618 C CA . ASP A 1 86 ? 17.681 -0.742 -24.206 1.00 68.00 86 ASP A CA 1
ATOM 619 C C . ASP A 1 86 ? 16.567 -1.765 -24.433 1.00 68.00 86 ASP A C 1
ATOM 621 O O . ASP A 1 86 ? 16.596 -2.531 -25.403 1.00 68.00 86 ASP A O 1
ATOM 625 N N . THR A 1 87 ? 15.584 -1.786 -23.531 1.00 70.06 87 THR A N 1
ATOM 626 C CA . THR A 1 87 ? 14.450 -2.708 -23.605 1.00 70.06 87 THR A CA 1
ATOM 627 C C . THR A 1 87 ? 13.136 -1.950 -23.509 1.00 70.06 87 THR A C 1
ATOM 629 O O . THR A 1 87 ? 12.907 -1.179 -22.578 1.00 70.06 87 THR A O 1
ATOM 632 N N . THR A 1 88 ? 12.244 -2.186 -24.467 1.00 75.50 88 THR A N 1
ATOM 633 C CA . THR A 1 88 ? 10.879 -1.659 -24.404 1.00 75.50 88 THR A CA 1
ATOM 634 C C . THR A 1 88 ? 9.963 -2.691 -23.767 1.00 75.50 88 THR A C 1
ATOM 636 O O . THR A 1 88 ? 9.886 -3.834 -24.228 1.00 75.50 88 THR A O 1
ATOM 639 N N . TRP A 1 89 ? 9.258 -2.276 -22.716 1.00 73.81 89 TRP A N 1
ATOM 640 C CA . TRP A 1 89 ? 8.284 -3.103 -22.017 1.00 73.81 89 TRP A CA 1
ATOM 641 C C . TRP A 1 89 ? 6.881 -2.533 -22.128 1.00 73.81 89 TRP A C 1
ATOM 643 O O . TRP A 1 89 ? 6.685 -1.319 -22.098 1.00 73.81 89 TRP A O 1
ATOM 653 N N . ALA A 1 90 ? 5.900 -3.426 -22.194 1.00 78.38 90 ALA A N 1
ATOM 654 C CA . ALA A 1 90 ? 4.488 -3.078 -22.146 1.00 78.38 90 ALA A CA 1
ATOM 655 C C . ALA A 1 90 ? 3.882 -3.526 -20.808 1.00 78.38 90 ALA A C 1
ATOM 657 O O . ALA A 1 90 ? 3.704 -4.723 -20.575 1.00 78.38 90 ALA A O 1
ATOM 658 N N . PHE A 1 91 ? 3.556 -2.567 -19.939 1.00 78.06 91 PHE A N 1
ATOM 659 C CA . PHE A 1 91 ? 2.746 -2.800 -18.743 1.00 78.06 91 PHE A CA 1
ATOM 660 C C . PHE A 1 91 ? 1.260 -2.898 -19.118 1.00 78.06 91 PHE A C 1
ATOM 662 O O . PHE A 1 91 ? 0.827 -2.261 -20.083 1.00 78.06 91 PHE A O 1
ATOM 669 N N . PRO A 1 92 ? 0.440 -3.637 -18.350 1.00 78.69 92 PRO A N 1
ATOM 670 C CA . PRO A 1 92 ? -1.002 -3.699 -18.575 1.00 78.69 92 PRO A CA 1
ATOM 671 C C . PRO A 1 92 ? -1.683 -2.326 -18.640 1.00 78.69 92 PRO A C 1
ATOM 673 O O . PRO A 1 92 ? -1.250 -1.368 -18.001 1.00 78.69 92 PRO A O 1
ATOM 676 N N . ALA A 1 93 ? -2.816 -2.248 -19.344 1.00 79.81 93 ALA A N 1
ATOM 677 C CA . ALA A 1 93 ? -3.548 -0.998 -19.583 1.00 79.81 93 ALA A CA 1
ATOM 678 C C . ALA A 1 93 ? -4.041 -0.283 -18.307 1.00 79.81 93 ALA A C 1
ATOM 680 O O . ALA A 1 93 ? -4.347 0.903 -18.342 1.00 79.81 93 ALA A O 1
ATOM 681 N N . TYR A 1 94 ? -4.097 -0.956 -17.154 1.00 77.31 94 TYR A N 1
ATOM 682 C CA . TYR A 1 94 ? -4.431 -0.296 -15.885 1.00 77.31 94 TYR A CA 1
ATOM 683 C C . TYR A 1 94 ? -3.289 0.555 -15.301 1.00 77.31 94 TYR A C 1
ATOM 685 O O . TYR A 1 94 ? -3.539 1.340 -14.393 1.00 77.31 94 TYR A O 1
ATOM 693 N N . PHE A 1 95 ? -2.068 0.450 -15.835 1.00 79.38 95 PHE A N 1
ATOM 694 C CA . PHE A 1 95 ? -0.984 1.414 -15.602 1.00 79.38 95 PHE A CA 1
ATOM 695 C C . PHE A 1 95 ? -0.958 2.540 -16.646 1.00 79.38 95 PHE A C 1
ATOM 697 O O . PHE A 1 95 ? -0.151 3.457 -16.535 1.00 79.38 95 PHE A O 1
ATOM 704 N N . SER A 1 96 ? -1.807 2.466 -17.670 1.00 82.25 96 SER A N 1
ATOM 705 C CA . SER A 1 96 ? -1.890 3.451 -18.744 1.00 82.25 96 SER A CA 1
ATOM 706 C C . SER A 1 96 ? -2.988 4.466 -18.462 1.00 82.25 96 SER A C 1
ATOM 708 O O . SER A 1 96 ? -4.038 4.132 -17.911 1.00 82.25 96 SER A O 1
ATOM 710 N N . ASP A 1 97 ? -2.774 5.700 -18.909 1.00 81.69 97 ASP A N 1
ATOM 711 C CA . ASP A 1 97 ? -3.819 6.724 -18.950 1.00 81.69 97 ASP A CA 1
ATOM 712 C C . ASP A 1 97 ? -4.884 6.431 -20.023 1.00 81.69 97 ASP A C 1
ATOM 714 O O . ASP A 1 97 ? -5.994 6.968 -19.966 1.00 81.69 97 ASP A O 1
ATOM 718 N N . ASP A 1 98 ? -4.573 5.531 -20.960 1.00 80.81 98 ASP A N 1
ATOM 719 C CA . ASP A 1 98 ? -5.492 4.993 -21.957 1.00 80.81 98 ASP A CA 1
ATOM 720 C C . ASP A 1 98 ? -5.953 3.582 -21.557 1.00 80.81 98 ASP A C 1
ATOM 722 O O . ASP A 1 98 ? -5.166 2.640 -21.522 1.00 80.81 98 ASP A O 1
ATOM 726 N N . SER A 1 99 ? -7.257 3.412 -21.306 1.00 75.44 99 SER A N 1
ATOM 727 C CA . SER A 1 99 ? -7.872 2.109 -20.984 1.00 75.44 99 SER A CA 1
ATOM 728 C C . SER A 1 99 ? -7.663 1.031 -22.035 1.00 75.44 99 SER A C 1
ATOM 730 O O . SER A 1 99 ? -7.826 -0.150 -21.734 1.00 75.44 99 SER A O 1
ATOM 732 N N . SER A 1 100 ? -7.423 1.444 -23.272 1.00 82.00 100 SER A N 1
ATOM 733 C CA . SER A 1 100 ? -7.476 0.586 -24.451 1.00 82.00 100 SER A CA 1
ATOM 734 C C . SER A 1 100 ? -6.093 0.066 -24.824 1.00 82.00 100 SER A C 1
ATOM 736 O O . SER A 1 100 ? -5.988 -0.947 -25.511 1.00 82.00 100 SER A O 1
ATOM 738 N N . ASN A 1 101 ? -5.040 0.745 -24.361 1.00 82.88 101 ASN A N 1
ATOM 739 C CA . ASN A 1 101 ? -3.666 0.500 -24.769 1.00 82.88 101 ASN A CA 1
ATOM 740 C C . ASN A 1 101 ? -2.753 0.282 -23.550 1.00 82.88 101 ASN A C 1
ATOM 742 O O . ASN A 1 101 ? -2.875 0.992 -22.550 1.00 82.88 101 ASN A O 1
ATOM 746 N N . PRO A 1 102 ? -1.820 -0.685 -23.612 1.00 83.44 102 PRO A N 1
ATOM 747 C CA . PRO A 1 102 ? -0.835 -0.894 -22.556 1.00 83.44 102 PRO A CA 1
ATOM 748 C C . PRO A 1 102 ? 0.076 0.329 -22.395 1.00 83.44 102 PRO A C 1
ATOM 750 O O . PRO A 1 102 ? 0.360 1.036 -23.364 1.00 83.44 102 PRO A O 1
ATOM 753 N N . LEU A 1 103 ? 0.581 0.551 -21.178 1.00 83.62 103 LEU A N 1
ATOM 754 C CA . LEU A 1 103 ? 1.615 1.557 -20.947 1.00 83.62 103 LEU A CA 1
ATOM 755 C C . LEU A 1 103 ? 2.937 1.000 -21.481 1.00 83.62 103 LEU A C 1
ATOM 757 O O . LEU A 1 103 ? 3.518 0.089 -20.890 1.00 83.62 103 LEU A O 1
ATOM 761 N N . VAL A 1 104 ? 3.412 1.550 -22.594 1.00 80.38 104 VAL A N 1
ATOM 762 C CA . VAL A 1 104 ? 4.694 1.169 -23.189 1.00 80.38 104 VAL A CA 1
ATOM 763 C C . VAL A 1 104 ? 5.786 2.092 -22.665 1.00 80.38 104 VAL A C 1
ATOM 765 O O . VAL A 1 104 ? 5.722 3.306 -22.845 1.00 80.38 104 VAL A O 1
ATOM 768 N N . VAL A 1 105 ? 6.796 1.512 -22.023 1.00 77.06 105 VAL A N 1
ATOM 769 C CA . VAL A 1 105 ? 7.942 2.235 -21.474 1.00 77.06 105 VAL A CA 1
ATOM 770 C C . VAL A 1 105 ? 9.211 1.690 -22.106 1.00 77.06 105 VAL A C 1
ATOM 772 O O . VAL A 1 105 ? 9.534 0.511 -21.968 1.00 77.06 105 VAL A O 1
ATOM 775 N N . SER A 1 106 ? 9.952 2.561 -22.784 1.00 74.38 106 SER A N 1
ATOM 776 C CA . SER A 1 106 ? 11.322 2.265 -23.194 1.00 74.38 106 SER A CA 1
ATOM 777 C C . SER A 1 106 ? 12.245 2.547 -22.021 1.00 74.38 106 SER A C 1
ATOM 779 O O . SER A 1 106 ? 12.411 3.700 -21.619 1.00 74.38 106 SER A O 1
ATOM 781 N N . VAL A 1 107 ? 12.818 1.492 -21.452 1.00 71.69 107 VAL A N 1
ATOM 782 C CA . VAL A 1 107 ? 13.773 1.600 -20.355 1.00 71.69 107 VAL A CA 1
ATOM 783 C C . VAL A 1 107 ? 15.154 1.332 -20.920 1.00 71.69 107 VAL A C 1
ATOM 785 O O . VAL A 1 107 ? 15.424 0.262 -21.465 1.00 71.69 107 VAL A O 1
ATOM 788 N N . GLY A 1 108 ? 16.009 2.349 -20.832 1.00 70.75 108 GLY A N 1
ATOM 789 C CA . GLY A 1 108 ? 17.409 2.208 -21.213 1.00 70.75 108 GLY A CA 1
ATOM 790 C C . GLY A 1 108 ? 18.197 1.420 -20.169 1.00 70.75 108 GLY A C 1
ATOM 791 O O . GLY A 1 108 ? 17.631 0.650 -19.406 1.00 70.75 108 GLY A O 1
ATOM 792 N N . GLN A 1 109 ? 19.501 1.655 -20.047 1.00 69.81 109 GLN A N 1
ATOM 793 C CA . GLN A 1 109 ? 20.334 1.019 -19.007 1.00 69.81 109 GLN A CA 1
ATOM 794 C C . GLN A 1 109 ? 20.083 1.551 -17.576 1.00 69.81 109 GLN A C 1
ATOM 796 O O . GLN A 1 109 ? 20.523 0.943 -16.596 1.00 69.81 109 GLN A O 1
ATOM 801 N N . ALA A 1 110 ? 19.373 2.676 -17.430 1.00 77.06 110 ALA A N 1
ATOM 802 C CA . ALA A 1 110 ? 19.055 3.295 -16.143 1.00 77.06 110 ALA A CA 1
ATOM 803 C C . ALA A 1 110 ? 17.694 2.838 -15.595 1.00 77.06 110 ALA A C 1
ATOM 805 O O . ALA A 1 110 ? 16.766 2.553 -16.348 1.00 77.06 110 ALA A O 1
ATOM 806 N N . ALA A 1 111 ? 17.560 2.814 -14.264 1.00 80.31 111 ALA A N 1
ATOM 807 C CA . ALA A 1 111 ? 16.290 2.485 -13.627 1.00 80.31 111 ALA A CA 1
ATOM 808 C C . ALA A 1 111 ? 15.212 3.521 -13.978 1.00 80.31 111 ALA A C 1
ATOM 810 O O . ALA A 1 111 ? 15.429 4.723 -13.820 1.00 80.31 111 ALA A O 1
ATOM 811 N N . TRP A 1 112 ? 14.043 3.041 -14.391 1.00 84.12 112 TRP A N 1
ATOM 812 C CA . TRP A 1 112 ? 12.857 3.868 -14.579 1.00 84.12 112 TRP A CA 1
ATOM 813 C C . TRP A 1 112 ? 12.063 3.933 -13.275 1.00 84.12 112 TRP A C 1
ATOM 815 O O . TRP A 1 112 ? 11.909 2.918 -12.595 1.00 84.12 112 TRP A O 1
ATOM 825 N N . THR A 1 113 ? 11.557 5.112 -12.927 1.00 84.94 113 THR A N 1
ATOM 826 C CA . THR A 1 113 ? 10.701 5.321 -11.754 1.00 84.94 113 THR A CA 1
ATOM 827 C C . THR A 1 113 ? 9.391 5.944 -12.211 1.00 84.94 113 THR A C 1
ATOM 829 O O . THR A 1 113 ? 9.392 6.801 -13.095 1.00 84.94 113 THR A O 1
ATOM 832 N N . SER A 1 114 ? 8.289 5.511 -11.610 1.00 83.00 114 SER A N 1
ATOM 833 C CA . SER A 1 114 ? 6.972 6.104 -11.800 1.00 83.00 114 SER A CA 1
ATOM 834 C C . SER A 1 114 ? 6.168 6.059 -10.510 1.00 83.00 114 SER A C 1
ATOM 836 O O . SER A 1 114 ? 6.375 5.195 -9.656 1.00 83.00 114 SER A O 1
ATOM 838 N N . THR A 1 115 ? 5.219 6.978 -10.400 1.00 86.56 115 THR A N 1
ATOM 839 C CA . THR A 1 115 ? 4.296 7.066 -9.274 1.00 86.56 115 THR A CA 1
ATOM 840 C C . THR A 1 115 ? 2.878 6.924 -9.787 1.00 86.56 115 THR A C 1
ATOM 842 O O . THR A 1 115 ? 2.462 7.623 -10.708 1.00 86.56 115 THR A O 1
ATOM 845 N N . PHE A 1 116 ? 2.138 6.031 -9.150 1.00 87.56 116 PHE A N 1
ATOM 846 C CA . PHE A 1 116 ? 0.727 5.783 -9.385 1.00 87.56 116 PHE A CA 1
ATOM 847 C C . PHE A 1 116 ? -0.053 6.023 -8.097 1.00 87.56 116 PHE A C 1
ATOM 849 O O . PHE A 1 116 ? 0.507 6.081 -6.998 1.00 87.56 116 PHE A O 1
ATOM 856 N N . PHE A 1 117 ? -1.369 6.123 -8.217 1.00 90.06 117 PHE A N 1
ATOM 857 C CA . PHE A 1 117 ? -2.242 6.331 -7.071 1.00 90.06 117 PHE A CA 1
ATOM 858 C C . PHE A 1 117 ? -3.150 5.131 -6.861 1.00 90.06 117 PHE A C 1
ATOM 860 O O . PHE A 1 117 ? -3.482 4.422 -7.804 1.00 90.06 117 PHE A O 1
ATOM 867 N N . VAL A 1 118 ? -3.551 4.895 -5.615 1.00 92.38 118 VAL A N 1
ATOM 868 C CA . VAL A 1 118 ? -4.432 3.782 -5.254 1.00 92.38 118 VAL A CA 1
ATOM 869 C C . VAL A 1 118 ? -5.728 4.330 -4.674 1.00 92.38 118 VAL A C 1
ATOM 871 O O . VAL A 1 118 ? -5.725 5.211 -3.807 1.00 92.38 118 VAL A O 1
ATOM 874 N N . SER A 1 119 ? -6.840 3.801 -5.168 1.00 91.56 119 SER A N 1
ATOM 875 C CA . SER A 1 119 ? -8.198 4.148 -4.749 1.00 91.56 119 SER A CA 1
ATOM 876 C C . SER A 1 119 ? -8.572 3.565 -3.392 1.00 91.56 119 SER A C 1
ATOM 878 O O . SER A 1 119 ? -7.882 2.724 -2.819 1.00 91.56 119 SER A O 1
ATOM 880 N N . ASP A 1 120 ? -9.738 3.973 -2.894 1.00 89.50 120 ASP A N 1
ATOM 881 C CA . ASP A 1 120 ? -10.346 3.389 -1.696 1.00 89.50 120 ASP A CA 1
ATOM 882 C C . ASP A 1 120 ? -10.624 1.879 -1.839 1.00 89.50 120 ASP A C 1
ATOM 884 O O . ASP A 1 120 ? -10.627 1.157 -0.846 1.00 89.50 120 ASP A O 1
ATOM 888 N N . GLY A 1 121 ? -10.796 1.390 -3.071 1.00 88.00 121 GLY A N 1
ATOM 889 C CA . GLY A 1 121 ? -10.977 -0.030 -3.373 1.00 88.00 121 GLY A CA 1
ATOM 890 C C . GLY A 1 121 ? -9.677 -0.831 -3.494 1.00 88.00 121 GLY A C 1
ATOM 891 O O . GLY A 1 121 ? -9.746 -2.011 -3.813 1.00 88.00 121 GLY A O 1
ATOM 892 N N . GLY A 1 122 ? -8.501 -0.223 -3.291 1.00 88.12 122 GLY A N 1
ATOM 893 C CA . GLY A 1 122 ? -7.213 -0.907 -3.478 1.00 88.12 122 GLY A CA 1
ATOM 894 C C . GLY A 1 122 ? -6.807 -1.090 -4.945 1.00 88.12 122 GLY A C 1
ATOM 895 O O . GLY A 1 122 ? -5.886 -1.850 -5.235 1.00 88.12 122 GLY A O 1
ATOM 896 N N . MET A 1 123 ? -7.487 -0.403 -5.868 1.00 90.12 123 MET A N 1
ATOM 897 C CA . MET A 1 123 ? -7.180 -0.429 -7.301 1.00 90.12 123 MET A CA 1
ATOM 898 C C . MET A 1 123 ? -6.232 0.701 -7.678 1.00 90.12 123 MET A C 1
ATOM 900 O O . MET A 1 123 ? -6.419 1.829 -7.208 1.00 90.12 123 MET A O 1
ATOM 904 N N . ILE A 1 124 ? -5.281 0.407 -8.565 1.00 89.44 124 ILE A N 1
ATOM 905 C CA . ILE A 1 124 ? -4.431 1.411 -9.212 1.00 89.44 124 ILE A CA 1
ATOM 906 C C . ILE A 1 124 ? -5.310 2.332 -10.064 1.00 89.44 124 ILE A C 1
ATOM 908 O O . ILE A 1 124 ? -6.144 1.872 -10.845 1.00 89.44 124 ILE A O 1
ATOM 912 N N . ILE A 1 125 ? -5.129 3.632 -9.873 1.00 88.00 125 ILE A N 1
ATOM 913 C CA . ILE A 1 125 ? -5.817 4.705 -10.572 1.00 88.00 125 ILE A CA 1
ATOM 914 C C . ILE A 1 125 ? -4.863 5.300 -11.611 1.00 88.00 125 ILE A C 1
ATOM 916 O O . ILE A 1 125 ? -3.659 5.427 -11.370 1.00 88.00 125 ILE A O 1
ATOM 920 N N . ARG A 1 126 ? -5.423 5.699 -12.751 1.00 80.94 126 ARG A N 1
ATOM 921 C CA . ARG A 1 126 ? -4.715 6.417 -13.815 1.00 80.94 126 ARG A CA 1
ATOM 922 C C . ARG A 1 126 ? -4.295 7.813 -13.375 1.00 80.94 126 ARG A C 1
ATOM 924 O O . ARG A 1 126 ? -4.950 8.426 -12.536 1.00 80.94 126 ARG A O 1
ATOM 931 N N . SER A 1 127 ? -3.237 8.341 -13.979 1.00 73.25 127 SER A N 1
ATOM 932 C CA . SER A 1 127 ? -2.740 9.675 -13.635 1.00 73.25 127 SER A CA 1
ATOM 933 C C . SER A 1 127 ? -3.702 10.785 -14.078 1.00 73.25 127 SER A C 1
ATOM 935 O O . SER A 1 127 ? -3.764 11.839 -13.448 1.00 73.25 127 SER A O 1
ATOM 937 N N . ASN A 1 128 ? -4.508 10.523 -15.114 1.00 78.06 128 ASN A N 1
ATOM 938 C CA . ASN A 1 128 ? -5.539 11.434 -15.616 1.00 78.06 128 ASN A CA 1
ATOM 939 C C . ASN A 1 128 ? -6.907 11.317 -14.912 1.00 78.06 128 ASN A C 1
ATOM 941 O O . ASN A 1 128 ? -7.824 12.074 -15.245 1.00 78.06 128 ASN A O 1
ATOM 945 N N . ASP A 1 129 ? -7.077 10.393 -13.962 1.00 79.56 129 ASP A N 1
ATOM 946 C CA . ASP A 1 129 ? -8.334 10.260 -13.228 1.00 79.56 129 ASP A CA 1
ATOM 947 C C . ASP A 1 129 ? -8.450 11.375 -12.181 1.00 79.56 129 ASP A C 1
ATOM 949 O O . ASP A 1 129 ? -7.739 11.418 -11.178 1.00 79.56 129 ASP A O 1
ATOM 953 N N . THR A 1 130 ? -9.384 12.289 -12.427 1.00 79.06 130 THR A N 1
ATOM 954 C CA . THR A 1 130 ? -9.694 13.419 -11.539 1.00 79.06 130 THR A CA 1
ATOM 955 C C . THR A 1 130 ? -10.913 13.165 -10.651 1.00 79.06 130 THR A C 1
ATOM 957 O O . THR A 1 130 ? -11.251 13.994 -9.805 1.00 79.06 130 THR A O 1
ATOM 960 N N . VAL A 1 131 ? -11.589 12.029 -10.835 1.00 84.00 131 VAL A N 1
ATOM 961 C CA . VAL A 1 131 ? -12.842 11.682 -10.158 1.00 84.00 131 VAL A CA 1
ATOM 962 C C . VAL A 1 131 ? -12.554 10.841 -8.919 1.00 84.00 131 VAL A C 1
ATOM 964 O O . VAL A 1 131 ? -13.132 11.072 -7.851 1.00 84.00 131 VAL A O 1
ATOM 967 N N . THR A 1 132 ? -11.648 9.874 -9.040 1.00 87.19 132 THR A N 1
ATOM 968 C CA . THR A 1 132 ? -11.327 8.952 -7.953 1.00 87.19 132 THR A CA 1
ATOM 969 C C . THR A 1 132 ? -10.358 9.594 -6.967 1.00 87.19 132 THR A C 1
ATOM 971 O O . THR A 1 132 ? -9.247 9.983 -7.314 1.00 87.19 132 THR A O 1
ATOM 974 N N . ARG A 1 133 ? -10.751 9.670 -5.689 1.00 87.31 133 ARG A N 1
ATOM 975 C CA . ARG A 1 133 ? -9.877 10.223 -4.646 1.00 87.31 133 ARG A CA 1
ATOM 976 C C . ARG A 1 133 ? -8.736 9.251 -4.319 1.00 87.31 133 ARG A C 1
ATOM 978 O O . ARG A 1 133 ? -9.024 8.135 -3.870 1.00 87.31 133 ARG A O 1
ATOM 985 N N . PRO A 1 134 ? -7.466 9.667 -4.460 1.00 89.25 134 PRO A N 1
ATOM 986 C CA . PRO A 1 134 ? -6.332 8.838 -4.084 1.00 89.25 134 PRO A CA 1
ATOM 987 C C . PRO A 1 134 ? -6.256 8.691 -2.559 1.00 89.25 134 PRO A C 1
ATOM 989 O O . PRO A 1 134 ? -6.372 9.660 -1.807 1.00 89.25 134 PRO A O 1
ATOM 992 N N . ARG A 1 135 ? -6.078 7.453 -2.094 1.00 91.06 135 ARG A N 1
ATOM 993 C CA . ARG A 1 135 ? -5.895 7.110 -0.673 1.00 91.06 135 ARG A CA 1
ATOM 994 C C . ARG A 1 135 ? -4.456 6.755 -0.349 1.00 91.06 135 ARG A C 1
ATOM 996 O O . ARG A 1 135 ? -3.993 7.074 0.744 1.00 91.06 135 ARG A O 1
ATOM 1003 N N . GLN A 1 136 ? -3.768 6.115 -1.289 1.00 92.94 136 GLN A N 1
ATOM 1004 C CA . GLN A 1 136 ? -2.383 5.681 -1.140 1.00 92.94 136 GLN A CA 1
ATOM 1005 C C . GLN A 1 136 ? -1.591 6.027 -2.399 1.00 92.94 136 GLN A C 1
ATOM 1007 O O . GLN A 1 136 ? -2.163 6.251 -3.470 1.00 92.94 136 GLN A O 1
ATOM 1012 N N . THR A 1 137 ? -0.275 6.055 -2.252 1.00 90.75 137 THR A N 1
ATOM 1013 C CA . THR A 1 137 ? 0.661 6.322 -3.342 1.00 90.75 137 THR A CA 1
ATOM 1014 C C . THR A 1 137 ? 1.490 5.068 -3.590 1.00 90.75 137 THR A C 1
ATOM 1016 O O . THR A 1 137 ? 2.101 4.551 -2.655 1.00 90.75 137 THR A O 1
ATOM 1019 N N . LEU A 1 138 ? 1.498 4.585 -4.832 1.00 90.44 138 LEU A N 1
ATOM 1020 C CA . LEU A 1 138 ? 2.300 3.462 -5.308 1.00 90.44 138 LEU A CA 1
ATOM 1021 C C . LEU A 1 138 ? 3.530 4.004 -6.040 1.00 90.44 138 LEU A C 1
ATOM 1023 O O . LEU A 1 138 ? 3.411 4.605 -7.102 1.00 90.44 138 LEU A O 1
ATOM 1027 N N . PHE A 1 139 ? 4.709 3.741 -5.500 1.00 89.38 139 PHE A N 1
ATOM 1028 C CA . PHE A 1 139 ? 5.986 3.983 -6.152 1.00 89.38 139 PHE A CA 1
ATOM 1029 C C . PHE A 1 139 ? 6.423 2.722 -6.877 1.00 89.38 139 PHE A C 1
ATOM 1031 O O . PHE A 1 139 ? 6.475 1.647 -6.281 1.00 89.38 139 PHE A O 1
ATOM 1038 N N . LEU A 1 140 ? 6.756 2.858 -8.152 1.00 87.25 140 LEU A N 1
ATOM 1039 C CA . LEU A 1 140 ? 7.257 1.785 -8.990 1.00 87.25 140 LEU A CA 1
ATOM 1040 C C . LEU A 1 140 ? 8.657 2.150 -9.462 1.00 87.25 140 LEU A C 1
ATOM 1042 O O . LEU A 1 140 ? 8.871 3.224 -10.018 1.00 87.25 140 LEU A O 1
ATOM 1046 N N . ARG A 1 141 ? 9.614 1.249 -9.267 1.00 86.81 141 ARG A N 1
ATOM 1047 C CA . ARG A 1 141 ? 10.972 1.391 -9.780 1.00 86.81 141 ARG A CA 1
ATOM 1048 C C . ARG A 1 141 ? 11.392 0.127 -10.495 1.00 86.81 141 ARG A C 1
ATOM 1050 O O . ARG A 1 141 ? 11.417 -0.951 -9.910 1.00 86.81 141 ARG A O 1
ATOM 1057 N N . VAL A 1 142 ? 11.757 0.269 -11.756 1.00 84.94 142 VAL A N 1
ATOM 1058 C CA . VAL A 1 142 ? 12.072 -0.849 -12.632 1.00 84.94 142 VAL A CA 1
ATOM 1059 C C . VAL A 1 142 ? 13.532 -0.775 -13.020 1.00 84.94 142 VAL A C 1
ATOM 1061 O O . VAL A 1 142 ? 13.996 0.212 -13.588 1.00 84.94 142 VAL A O 1
ATOM 1064 N N . TYR A 1 143 ? 14.261 -1.827 -12.679 1.00 84.19 143 TYR A N 1
ATOM 1065 C CA . TYR A 1 143 ? 15.667 -1.985 -12.981 1.00 84.19 143 TYR A CA 1
ATOM 1066 C C . TYR A 1 143 ? 15.811 -2.857 -14.231 1.00 84.19 143 TYR A C 1
ATOM 1068 O O . TYR A 1 143 ? 15.450 -4.041 -14.190 1.00 84.19 143 TYR A O 1
ATOM 1076 N N . PRO A 1 144 ? 16.346 -2.293 -15.322 1.00 79.69 144 PRO A N 1
ATOM 1077 C CA . PRO A 1 144 ? 16.596 -3.028 -16.550 1.00 79.69 144 PRO A CA 1
ATOM 1078 C C . PRO A 1 144 ? 17.691 -4.081 -16.378 1.00 79.69 144 PRO A C 1
ATOM 1080 O O . PRO A 1 144 ? 18.620 -3.887 -15.577 1.00 79.69 144 PRO A O 1
ATOM 1083 N N . PRO A 1 145 ? 17.596 -5.196 -17.124 1.00 77.62 145 PRO A N 1
ATOM 1084 C CA . PRO A 1 145 ? 18.654 -6.184 -17.185 1.00 77.62 145 PRO A CA 1
ATOM 1085 C C . PRO A 1 145 ? 19.885 -5.529 -17.813 1.00 77.62 145 PRO A C 1
ATOM 1087 O O . PRO A 1 145 ? 19.793 -4.837 -18.823 1.00 77.62 145 PRO A O 1
ATOM 1090 N N . GLN A 1 146 ? 21.044 -5.714 -17.189 1.00 77.00 146 GLN A N 1
ATOM 1091 C CA . GLN A 1 146 ? 22.297 -5.130 -17.685 1.00 77.00 146 GLN A CA 1
ATOM 1092 C C . GLN A 1 146 ? 22.941 -6.026 -18.750 1.00 77.00 146 GLN A C 1
ATOM 1094 O O . GLN A 1 146 ? 23.758 -5.574 -19.543 1.00 77.00 146 GLN A O 1
ATOM 1099 N N . LEU A 1 147 ? 22.564 -7.306 -18.757 1.00 74.75 147 LEU A N 1
ATOM 1100 C CA . LEU A 1 147 ? 22.997 -8.316 -19.712 1.00 74.75 147 LEU A CA 1
ATOM 1101 C C . LEU A 1 147 ? 21.783 -9.111 -20.193 1.00 74.75 147 LEU A C 1
ATOM 1103 O O . LEU A 1 147 ? 20.804 -9.277 -19.460 1.00 74.75 147 LEU A O 1
ATOM 1107 N N . GLU A 1 148 ? 21.876 -9.638 -21.408 1.00 71.56 148 GLU A N 1
ATOM 1108 C CA . GLU A 1 148 ? 20.876 -10.546 -21.962 1.00 71.56 148 GLU A CA 1
ATOM 1109 C C . GLU A 1 148 ? 20.673 -11.769 -21.048 1.00 71.56 148 GLU A C 1
ATOM 1111 O O . GLU A 1 148 ? 21.620 -12.294 -20.459 1.00 71.56 148 GLU A O 1
ATOM 1116 N N . GLY A 1 149 ? 19.418 -12.191 -20.876 1.00 71.19 149 GLY A N 1
ATOM 1117 C CA . GLY A 1 149 ? 19.049 -13.302 -19.993 1.00 71.19 149 GLY A CA 1
ATOM 1118 C C . GLY A 1 149 ? 18.972 -12.966 -18.497 1.00 71.19 149 GLY A C 1
ATOM 1119 O O . GLY A 1 149 ? 18.568 -13.824 -17.713 1.00 71.19 149 GLY A O 1
ATOM 1120 N N . GLN A 1 150 ? 19.306 -11.740 -18.071 1.00 77.94 150 GLN A N 1
ATOM 1121 C CA . GLN A 1 150 ? 19.047 -11.307 -16.694 1.00 77.94 150 GLN A CA 1
ATOM 1122 C C . GLN A 1 150 ? 17.563 -10.973 -16.469 1.00 77.94 150 GLN A C 1
ATOM 1124 O O . GLN A 1 150 ? 16.895 -10.475 -17.379 1.00 77.94 150 GLN A O 1
ATOM 1129 N N . PRO A 1 151 ? 17.039 -11.190 -15.248 1.00 79.75 151 PRO A N 1
ATOM 1130 C CA . PRO A 1 151 ? 15.689 -10.772 -14.911 1.00 79.75 151 PRO A CA 1
ATOM 1131 C C . PRO A 1 151 ? 15.582 -9.247 -14.838 1.00 79.75 151 PRO A C 1
ATOM 1133 O O . PRO A 1 151 ? 16.457 -8.559 -14.301 1.00 79.75 151 PRO A O 1
ATOM 1136 N N . VAL A 1 152 ? 14.444 -8.732 -15.291 1.00 80.50 152 VAL A N 1
ATOM 1137 C CA . VAL A 1 152 ? 13.958 -7.404 -14.925 1.00 80.50 152 VAL A CA 1
ATOM 1138 C C . VAL A 1 152 ? 13.601 -7.442 -13.442 1.00 80.50 152 VAL A C 1
ATOM 1140 O O . VAL A 1 152 ? 12.939 -8.374 -12.981 1.00 80.50 152 VAL A O 1
ATOM 1143 N N . ARG A 1 153 ? 14.029 -6.436 -12.676 1.00 86.75 153 ARG A N 1
ATOM 1144 C CA . ARG A 1 153 ? 13.639 -6.302 -11.265 1.00 86.75 153 ARG A CA 1
ATOM 1145 C C . ARG A 1 153 ? 12.699 -5.121 -11.116 1.00 86.75 153 ARG A C 1
ATOM 1147 O O . ARG A 1 153 ? 13.053 -4.005 -11.472 1.00 86.75 153 ARG A O 1
ATOM 1154 N N . ILE A 1 154 ? 11.524 -5.361 -10.566 1.00 87.44 154 ILE A N 1
ATOM 1155 C CA . ILE A 1 154 ? 10.503 -4.359 -10.294 1.00 87.44 154 ILE A CA 1
ATOM 1156 C C . ILE A 1 154 ? 10.396 -4.237 -8.783 1.00 87.44 154 ILE A C 1
ATOM 1158 O O . ILE A 1 154 ? 9.955 -5.158 -8.102 1.00 87.44 154 ILE A O 1
ATOM 1162 N N . TYR A 1 155 ? 10.822 -3.102 -8.257 1.00 89.88 155 TYR A N 1
ATOM 1163 C CA . TYR A 1 155 ? 10.554 -2.715 -6.886 1.00 89.88 155 TYR A CA 1
ATOM 1164 C C . TYR A 1 155 ? 9.268 -1.895 -6.852 1.00 89.88 155 TYR A C 1
ATOM 1166 O O . TYR A 1 155 ? 9.129 -0.934 -7.610 1.00 89.88 155 TYR A O 1
ATOM 1174 N N . ALA A 1 156 ? 8.343 -2.256 -5.976 1.00 91.06 156 ALA A N 1
ATOM 1175 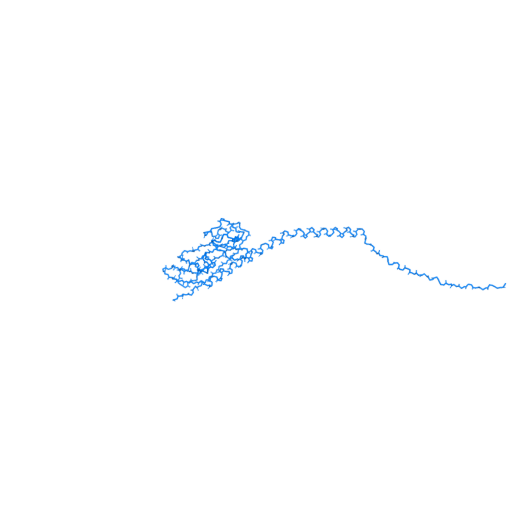C CA . ALA A 1 156 ? 7.114 -1.514 -5.768 1.00 91.06 156 ALA A CA 1
ATOM 1176 C C . ALA A 1 156 ? 6.888 -1.271 -4.282 1.00 91.06 156 ALA A C 1
ATOM 1178 O O . ALA A 1 156 ? 7.039 -2.184 -3.478 1.00 91.06 156 ALA A O 1
ATOM 1179 N N . ALA A 1 157 ? 6.499 -0.052 -3.930 1.00 91.81 157 ALA A N 1
ATOM 1180 C CA . ALA A 1 157 ? 6.164 0.320 -2.565 1.00 91.81 157 ALA A CA 1
ATOM 1181 C C . ALA A 1 157 ? 4.873 1.130 -2.547 1.00 91.81 157 ALA A C 1
ATOM 1183 O O . ALA A 1 157 ? 4.747 2.122 -3.259 1.00 91.81 157 ALA A O 1
ATOM 1184 N N . VAL A 1 158 ? 3.919 0.731 -1.715 1.00 92.69 158 VAL A N 1
ATOM 1185 C CA . VAL A 1 158 ? 2.689 1.481 -1.465 1.00 92.69 158 VAL A CA 1
ATOM 1186 C C . VAL A 1 158 ? 2.802 2.162 -0.114 1.00 92.69 158 VAL A C 1
ATOM 1188 O O . VAL A 1 158 ? 3.172 1.538 0.876 1.00 92.69 158 VAL A O 1
ATOM 1191 N N . THR A 1 159 ? 2.464 3.446 -0.060 1.00 92.56 159 THR A N 1
ATOM 1192 C CA . THR A 1 159 ? 2.535 4.256 1.159 1.00 92.56 159 THR A CA 1
ATOM 1193 C C . THR A 1 159 ? 1.219 4.955 1.445 1.00 92.56 159 THR A C 1
ATOM 1195 O O . THR A 1 159 ? 0.488 5.339 0.527 1.00 92.56 159 THR A O 1
ATOM 1198 N N . TRP A 1 160 ? 0.933 5.166 2.728 1.00 92.75 160 TRP A N 1
ATOM 1199 C CA . TRP A 1 160 ? -0.244 5.908 3.166 1.00 92.75 160 TRP A CA 1
ATOM 1200 C C . TRP A 1 160 ? 0.062 6.837 4.354 1.00 92.75 160 TRP A C 1
ATOM 1202 O O . TRP A 1 160 ? 1.015 6.612 5.110 1.00 92.75 160 TRP A O 1
ATOM 1212 N N . PRO A 1 161 ? -0.716 7.920 4.519 1.00 91.12 161 PRO A N 1
ATOM 1213 C CA . PRO A 1 161 ? -1.749 8.397 3.596 1.00 91.12 161 PRO A CA 1
ATOM 1214 C C . PRO A 1 161 ? -1.138 8.956 2.300 1.00 91.12 161 PRO A C 1
ATOM 1216 O O . PRO A 1 161 ? 0.053 9.287 2.249 1.00 91.12 161 PRO A O 1
ATOM 1219 N N . HIS A 1 162 ? -1.953 9.056 1.248 1.00 88.44 162 HIS A N 1
ATOM 1220 C CA . HIS A 1 162 ? -1.600 9.788 0.032 1.00 88.44 162 HIS A CA 1
ATOM 1221 C C . HIS A 1 162 ? -1.220 11.239 0.367 1.00 88.44 162 HIS A C 1
ATOM 1223 O O . HIS A 1 162 ? -1.891 11.898 1.168 1.00 88.44 162 HIS A O 1
ATOM 1229 N N . LYS A 1 163 ? -0.157 11.743 -0.268 1.00 85.81 163 LYS A N 1
ATOM 1230 C CA . LYS A 1 163 ? 0.252 13.146 -0.193 1.00 85.81 163 LYS A CA 1
ATOM 1231 C C . LYS A 1 163 ? 0.169 13.760 -1.597 1.00 85.81 163 LYS A C 1
ATOM 1233 O O . LYS A 1 163 ? 0.774 13.213 -2.514 1.00 85.81 163 LYS A O 1
ATOM 1238 N N . PRO A 1 164 ? -0.484 14.922 -1.774 1.00 79.44 164 PRO A N 1
ATOM 1239 C CA . PRO A 1 164 ? -0.547 15.597 -3.075 1.00 79.44 164 PRO A CA 1
ATOM 1240 C C . PRO A 1 164 ? 0.816 16.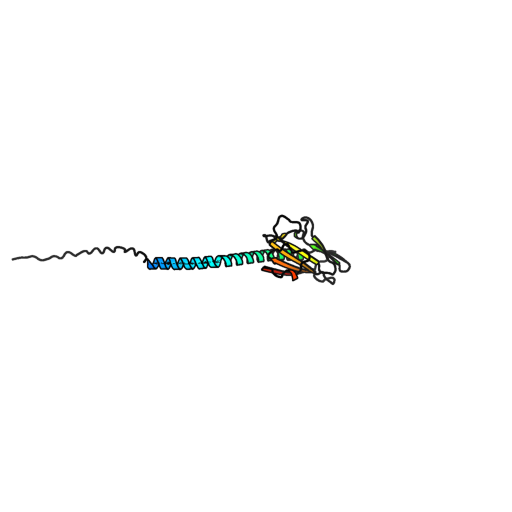025 -3.638 1.00 79.44 164 PRO A C 1
ATOM 1242 O O . PRO A 1 164 ? 0.929 16.303 -4.825 1.00 79.44 164 PRO A O 1
ATOM 1245 N N . SER A 1 165 ? 1.846 16.104 -2.790 1.00 77.31 165 SER A N 1
ATOM 1246 C CA . SER A 1 165 ? 3.228 16.386 -3.194 1.00 77.31 165 SER A CA 1
ATOM 1247 C C . SER A 1 165 ? 3.936 15.194 -3.844 1.00 77.31 165 SER A C 1
ATOM 1249 O O . SER A 1 165 ? 5.056 15.354 -4.324 1.00 77.31 165 SER A O 1
ATOM 1251 N N . ASP A 1 166 ? 3.337 14.002 -3.814 1.00 76.38 166 ASP A N 1
ATOM 1252 C CA . ASP A 1 166 ? 3.918 12.811 -4.424 1.00 76.38 166 ASP A CA 1
ATOM 1253 C C . ASP A 1 166 ? 3.887 12.952 -5.946 1.00 76.38 166 ASP A C 1
ATOM 1255 O O . ASP A 1 166 ? 2.836 13.206 -6.533 1.00 76.38 166 ASP A O 1
ATOM 1259 N N . THR A 1 167 ? 5.038 12.796 -6.596 1.00 67.50 167 THR A N 1
ATOM 1260 C CA . THR A 1 167 ? 5.178 13.005 -8.046 1.00 67.50 167 THR A CA 1
ATOM 1261 C C . THR A 1 167 ? 5.872 11.822 -8.704 1.00 67.50 167 THR A C 1
ATOM 1263 O O . THR A 1 167 ? 6.413 10.952 -8.030 1.00 67.50 167 THR A O 1
ATOM 1266 N N . ALA A 1 168 ? 5.867 11.761 -10.037 1.00 56.03 168 ALA A N 1
ATOM 1267 C CA . ALA A 1 168 ? 6.381 10.632 -10.821 1.00 56.03 168 ALA A CA 1
ATOM 1268 C C . ALA A 1 168 ? 7.874 10.284 -10.599 1.00 56.03 168 ALA A C 1
ATOM 1270 O O . ALA A 1 168 ? 8.325 9.245 -11.070 1.00 56.03 168 ALA A O 1
ATOM 1271 N N . SER A 1 169 ? 8.643 11.119 -9.891 1.00 55.56 169 SER A N 1
ATOM 1272 C CA . SER A 1 169 ? 10.079 10.927 -9.639 1.00 55.56 169 SER A CA 1
ATOM 1273 C C . SER A 1 169 ? 10.448 10.652 -8.180 1.00 55.56 169 SER A C 1
ATOM 1275 O O . SER A 1 169 ? 11.618 10.382 -7.899 1.00 55.56 169 SER A O 1
ATOM 1277 N N . THR A 1 170 ? 9.494 10.727 -7.250 1.00 58.03 170 THR A N 1
ATOM 1278 C CA . THR A 1 170 ? 9.766 10.505 -5.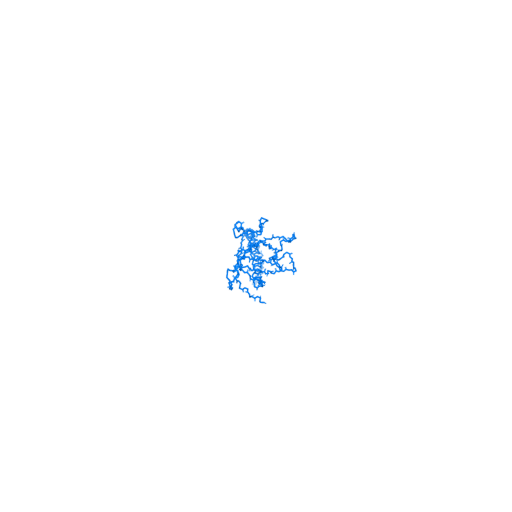825 1.00 58.03 170 THR A CA 1
ATOM 1279 C C . THR A 1 170 ? 10.026 9.025 -5.563 1.00 58.03 170 THR A C 1
ATOM 1281 O O . THR A 1 170 ? 9.263 8.159 -5.988 1.00 58.03 170 THR A O 1
ATOM 1284 N N . GLY A 1 171 ? 11.163 8.735 -4.936 1.00 61.91 171 GLY A N 1
ATOM 1285 C CA . GLY A 1 171 ? 11.667 7.384 -4.716 1.00 61.91 171 GLY A CA 1
ATOM 1286 C C . GLY A 1 171 ? 11.410 6.889 -3.294 1.00 61.91 171 GLY A C 1
ATOM 1287 O O . GLY A 1 171 ? 10.692 7.496 -2.509 1.00 61.91 171 GLY A O 1
ATOM 1288 N N . LEU A 1 172 ? 12.088 5.801 -2.926 1.00 61.53 172 LEU A N 1
ATOM 1289 C CA . LEU A 1 172 ? 12.120 5.235 -1.566 1.00 61.53 172 LEU A CA 1
ATOM 1290 C C . LEU A 1 172 ? 12.431 6.262 -0.457 1.00 61.53 172 LEU A C 1
ATOM 1292 O O . LEU A 1 172 ? 11.986 6.115 0.678 1.00 61.53 172 LEU A O 1
ATOM 1296 N N . SER A 1 173 ? 13.181 7.319 -0.778 1.00 68.12 173 SER A N 1
ATOM 1297 C CA . SER A 1 173 ? 13.504 8.421 0.138 1.00 68.12 173 SER A CA 1
ATOM 1298 C C . SER A 1 173 ? 12.270 9.189 0.635 1.00 68.12 173 SER A C 1
ATOM 1300 O O . SER A 1 173 ? 12.291 9.742 1.736 1.00 68.12 173 SER A O 1
ATOM 1302 N N . ASP A 1 174 ? 11.173 9.168 -0.127 1.00 69.31 174 ASP A N 1
ATOM 1303 C CA . ASP A 1 174 ? 9.940 9.924 0.138 1.00 69.31 174 ASP A CA 1
ATOM 1304 C C . ASP A 1 174 ? 8.914 9.146 0.987 1.00 69.31 174 ASP A C 1
ATOM 1306 O O . ASP A 1 174 ? 7.774 9.575 1.215 1.00 69.31 174 ASP A O 1
ATOM 1310 N N . MET A 1 175 ? 9.342 7.999 1.522 1.00 69.38 175 MET A N 1
ATOM 1311 C CA . MET A 1 175 ? 8.599 7.200 2.502 1.00 69.38 175 MET A CA 1
ATOM 1312 C C . MET A 1 175 ? 8.683 7.790 3.919 1.00 69.38 175 MET A C 1
ATOM 1314 O O . MET A 1 175 ? 7.944 7.382 4.817 1.00 69.38 175 MET A O 1
ATOM 1318 N N . THR A 1 176 ? 9.542 8.791 4.130 1.00 70.69 176 THR A N 1
ATOM 1319 C CA . THR A 1 176 ? 9.711 9.457 5.426 1.00 70.69 176 THR A CA 1
ATOM 1320 C C . THR A 1 176 ? 8.432 10.203 5.839 1.00 70.69 176 THR A C 1
ATOM 1322 O O . THR A 1 176 ? 7.830 10.954 5.066 1.00 70.69 176 THR A O 1
ATOM 1325 N N . GLY A 1 177 ? 7.988 9.998 7.083 1.00 74.88 177 GLY A N 1
ATOM 1326 C CA . GLY A 1 177 ? 6.781 10.639 7.618 1.00 74.88 177 GLY A CA 1
ATOM 1327 C C . GLY A 1 177 ? 5.475 10.113 7.011 1.00 74.88 177 GLY A C 1
ATOM 1328 O O . GLY A 1 177 ? 4.522 10.881 6.849 1.00 74.88 177 GLY A O 1
ATOM 1329 N N . ARG A 1 178 ? 5.447 8.839 6.603 1.00 85.44 178 ARG A N 1
ATOM 1330 C CA . ARG A 1 178 ? 4.221 8.085 6.297 1.00 85.44 178 ARG A CA 1
ATOM 1331 C C . ARG A 1 178 ? 3.698 7.404 7.559 1.00 85.44 178 ARG A C 1
ATOM 1333 O O . ARG A 1 178 ? 4.462 7.154 8.486 1.00 85.44 178 ARG A O 1
ATOM 1340 N N . GLN A 1 179 ? 2.398 7.121 7.588 1.00 88.69 179 GLN A N 1
ATOM 1341 C CA . GLN A 1 179 ? 1.793 6.330 8.664 1.00 88.69 179 GLN A CA 1
ATOM 1342 C C . GLN A 1 179 ? 2.170 4.854 8.539 1.00 88.69 179 GLN A C 1
ATOM 1344 O O . GLN A 1 179 ? 2.384 4.192 9.548 1.00 88.69 179 GLN A O 1
ATOM 1349 N N . GLY A 1 180 ? 2.302 4.371 7.305 1.00 89.94 180 GLY A N 1
ATOM 1350 C CA . GLY A 1 180 ? 2.771 3.031 7.006 1.00 89.94 180 GLY A CA 1
ATOM 1351 C C . GLY A 1 180 ? 3.157 2.884 5.541 1.00 89.94 180 GLY A C 1
ATOM 1352 O O . GLY A 1 180 ? 2.904 3.765 4.706 1.00 89.94 180 GLY A O 1
ATOM 1353 N N . PHE A 1 181 ? 3.811 1.767 5.253 1.00 91.38 181 PHE A N 1
ATOM 1354 C CA . PHE A 1 181 ? 4.124 1.349 3.902 1.00 91.38 181 PHE A CA 1
ATOM 1355 C C . PHE A 1 181 ? 4.164 -0.171 3.807 1.00 91.38 181 PHE A C 1
ATOM 1357 O O . PHE A 1 181 ? 4.376 -0.863 4.801 1.00 91.38 181 PHE A O 1
ATOM 1364 N N . LEU A 1 182 ? 3.998 -0.665 2.588 1.00 92.88 182 LEU A N 1
ATOM 1365 C CA . LEU A 1 182 ? 4.228 -2.052 2.227 1.00 92.88 182 LEU A CA 1
ATOM 1366 C C . LEU A 1 182 ? 5.019 -2.074 0.925 1.00 92.88 182 LEU A C 1
ATOM 1368 O O . LEU A 1 182 ? 4.708 -1.305 0.014 1.00 92.88 182 LEU A O 1
ATOM 1372 N N . ASP A 1 183 ? 6.019 -2.937 0.821 1.00 92.12 183 ASP A N 1
ATOM 1373 C CA . ASP A 1 183 ? 6.841 -3.055 -0.373 1.00 92.12 183 ASP A CA 1
ATOM 1374 C C . ASP A 1 183 ? 7.017 -4.496 -0.850 1.00 92.12 183 ASP A C 1
ATOM 1376 O O . ASP A 1 183 ? 6.732 -5.470 -0.156 1.00 92.12 183 ASP A O 1
ATOM 1380 N N . THR A 1 184 ? 7.434 -4.620 -2.106 1.00 92.06 184 THR A N 1
ATOM 1381 C CA . THR A 1 184 ? 7.750 -5.892 -2.743 1.00 92.06 184 THR A CA 1
ATOM 1382 C C . THR A 1 184 ? 8.814 -5.695 -3.816 1.00 92.06 184 THR A C 1
ATOM 1384 O O . THR A 1 184 ? 8.912 -4.641 -4.452 1.00 92.06 184 THR A O 1
ATOM 1387 N N . LEU A 1 185 ? 9.612 -6.735 -4.032 1.00 91.00 185 LEU A N 1
ATOM 1388 C CA . LEU A 1 185 ? 10.570 -6.821 -5.122 1.00 91.00 185 LEU A CA 1
ATOM 1389 C C . LEU A 1 185 ? 10.221 -8.046 -5.960 1.00 91.00 185 LEU A C 1
ATOM 1391 O O . LEU A 1 185 ? 10.358 -9.179 -5.504 1.00 91.00 185 LEU A O 1
ATOM 1395 N N . VAL A 1 186 ? 9.811 -7.811 -7.200 1.00 90.06 186 VAL A N 1
ATOM 1396 C CA . VAL A 1 186 ? 9.504 -8.859 -8.170 1.00 90.06 186 VAL A CA 1
ATOM 1397 C C . VAL A 1 186 ? 10.654 -8.951 -9.161 1.00 90.06 186 VAL A C 1
ATOM 1399 O O . VAL A 1 186 ? 11.049 -7.953 -9.758 1.00 90.06 186 VAL A O 1
ATOM 1402 N N . ALA A 1 187 ? 11.210 -10.145 -9.339 1.00 87.44 187 ALA A N 1
ATOM 1403 C CA . ALA A 1 187 ? 12.187 -10.423 -10.383 1.00 87.44 187 ALA A CA 1
ATOM 1404 C C . ALA A 1 187 ? 11.534 -11.326 -11.428 1.00 87.44 187 ALA A C 1
ATOM 1406 O O . ALA A 1 187 ? 11.041 -12.401 -11.090 1.00 87.44 187 ALA A O 1
ATOM 1407 N N .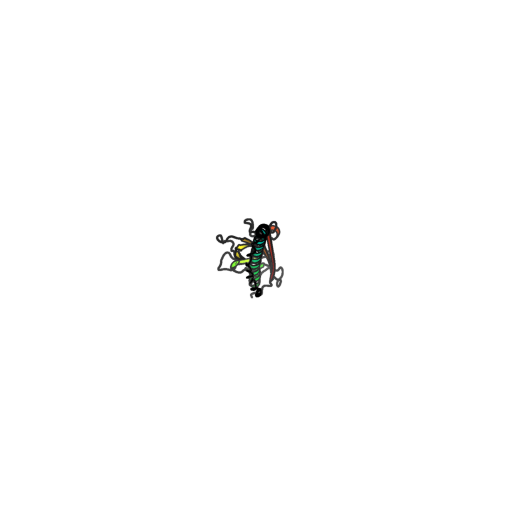 TYR A 1 188 ? 11.530 -10.891 -12.683 1.00 82.56 188 TYR A N 1
ATOM 1408 C CA . TYR A 1 188 ? 10.935 -11.633 -13.786 1.00 82.56 188 TYR A CA 1
ATOM 1409 C C . TYR A 1 188 ? 11.887 -11.648 -14.974 1.00 82.56 188 TYR A C 1
ATOM 1411 O O . TYR A 1 188 ? 12.396 -10.604 -15.379 1.00 82.56 188 TYR A O 1
ATOM 1419 N N . THR A 1 189 ? 12.130 -12.826 -15.539 1.00 77.12 189 THR A N 1
ATOM 1420 C CA . THR A 1 189 ? 12.898 -12.964 -16.777 1.00 77.12 189 THR A CA 1
ATOM 1421 C C . THR A 1 189 ? 11.908 -13.014 -17.936 1.00 77.12 189 THR A C 1
ATOM 1423 O O . THR A 1 189 ? 11.240 -14.037 -18.100 1.00 77.12 189 THR A O 1
ATOM 1426 N N . PRO A 1 190 ? 11.764 -11.929 -18.719 1.00 66.44 190 PRO A N 1
ATOM 1427 C CA . PRO A 1 190 ? 10.827 -11.912 -19.827 1.00 66.44 190 PRO A CA 1
ATOM 1428 C C . PRO A 1 190 ? 11.232 -12.932 -20.885 1.00 66.44 190 PRO A C 1
ATOM 1430 O O . PRO A 1 190 ? 12.403 -13.046 -21.247 1.00 66.44 190 PRO A O 1
ATOM 1433 N N . ASN A 1 191 ? 10.247 -13.678 -21.377 1.00 63.03 191 ASN A N 1
ATOM 1434 C CA . ASN A 1 191 ? 10.450 -14.608 -22.477 1.00 63.03 191 ASN A CA 1
ATOM 1435 C C . ASN A 1 191 ? 10.675 -13.789 -23.764 1.00 63.03 191 ASN A C 1
ATOM 1437 O O . ASN A 1 191 ? 9.836 -12.929 -24.056 1.00 63.03 191 ASN A O 1
ATOM 1441 N N . PRO A 1 192 ? 11.773 -13.985 -24.518 1.00 58.38 192 PRO A N 1
ATOM 1442 C CA . PRO A 1 192 ? 11.976 -13.266 -25.768 1.00 58.38 192 PRO A CA 1
ATOM 1443 C C . PRO A 1 192 ? 10.852 -13.617 -26.748 1.00 58.38 192 PRO A C 1
ATOM 1445 O O . PRO A 1 192 ? 10.707 -14.763 -27.172 1.00 58.38 192 PRO A O 1
ATOM 1448 N N . THR A 1 193 ? 10.028 -12.632 -27.102 1.00 56.44 193 THR A N 1
ATOM 1449 C CA . THR A 1 193 ? 9.160 -12.729 -28.277 1.00 56.44 193 THR A CA 1
ATOM 1450 C C . THR A 1 193 ? 10.032 -12.547 -29.513 1.00 56.44 193 THR A C 1
ATOM 1452 O O . THR A 1 193 ? 10.462 -11.430 -29.795 1.00 56.44 193 THR A O 1
ATOM 1455 N N . PHE A 1 194 ? 10.335 -13.662 -30.179 1.00 46.41 194 PHE A N 1
ATOM 1456 C CA . PHE A 1 194 ? 10.889 -13.692 -31.534 1.00 46.41 194 PHE A CA 1
ATOM 1457 C C . PHE A 1 194 ? 9.838 -13.264 -32.562 1.00 46.41 194 PHE A C 1
ATOM 1459 O O . PHE A 1 194 ? 8.651 -13.621 -32.365 1.00 46.41 194 PHE A O 1
#

Foldseek 3Di:
DDDDDDDDDDDPPPPPPPVPPDDDDPVRVVVVVVVVVVVVVVVVVCVVVVVVVVVVVLLVVLQVLLVVLVQVQLVVWAWPDDDPQKTKIWGQCLAPPDNVGTDIDTDHQDKAKFKWFTASNSGTHYPPDPPGDGQKMKIWIWHGDNDQQFWIKIKIKIFDGDDPPDGTPDDPVVNPPTPDMDIDIDTGGHDDDD

pLDDT: mean 81.16, std 12.98, range [45.81, 98.12]

Sequence (194 aa):
MESPQKSPRHRERASRDASTATAFSLVEVVLAVGIIGFSLLAIVGLLPTGLRTQQLSNEEARAASALNMVASAAESLRTTTSSGGDTTWAFPAYFSDDSSNPLVVSVGQAAWTSTFFVSDGGMIIRSNDTVTRPRQTLFLRVYPPQLEGQPVRIYAAVTWPHKPSDTASTGLSDMTGRQGFLDTLVAYTPNPTF